Protein AF-A0A501VX23-F1 (afdb_monomer)

Solvent-accessible surface area (backbone atoms only — not comparable to full-atom values): 15233 Å² total; per-residue (Å²): 119,42,55,23,74,81,82,62,53,70,32,90,85,50,64,53,51,99,86,32,38,26,64,80,59,49,56,54,49,52,60,50,53,70,65,66,76,68,83,72,79,90,67,96,63,83,72,73,68,81,67,86,54,40,55,22,25,23,34,35,38,22,37,60,92,78,63,44,47,33,35,70,44,76,32,48,84,64,49,84,80,49,88,54,89,88,42,52,66,48,51,54,48,54,75,76,41,68,63,43,79,43,79,78,43,66,64,28,43,63,68,62,30,55,54,48,42,44,51,51,54,42,47,43,43,64,75,47,86,49,60,31,58,48,88,75,73,67,90,92,53,84,46,78,48,30,82,51,72,24,90,85,46,80,77,83,38,65,83,43,84,66,44,27,24,20,25,35,48,40,32,71,78,68,65,41,65,56,43,74,68,79,82,88,53,78,84,35,47,50,23,27,21,72,45,84,63,85,63,47,73,64,51,35,41,42,32,43,70,64,40,46,70,57,54,52,53,50,51,56,51,50,40,50,74,73,66,27,42,80,47,96,51,76,68,45,88,69,60,52,35,77,47,68,73,37,72,48,43,46,67,58,50,52,53,51,62,75,68,84

Structure (mmCIF, N/CA/C/O backbone):
data_AF-A0A501VX23-F1
#
_entry.id   AF-A0A501VX23-F1
#
loop_
_atom_site.group_PDB
_atom_site.id
_atom_site.type_symbol
_atom_site.label_atom_id
_atom_site.label_alt_id
_atom_site.label_comp_id
_atom_site.label_asym_id
_atom_site.label_entity_id
_atom_site.label_seq_id
_atom_site.pdbx_PDB_ins_code
_atom_site.Cartn_x
_atom_site.Cartn_y
_atom_site.Cartn_z
_atom_site.occupancy
_atom_site.B_iso_or_equiv
_atom_site.auth_seq_id
_atom_site.auth_comp_id
_atom_site.auth_asym_id
_atom_site.auth_atom_id
_atom_site.pdbx_PDB_model_num
ATOM 1 N N . MET A 1 1 ? 32.136 44.500 2.303 1.00 68.12 1 MET A N 1
ATOM 2 C CA . MET A 1 1 ? 31.782 43.535 1.238 1.00 68.12 1 MET A CA 1
ATOM 3 C C . MET A 1 1 ? 32.520 42.242 1.525 1.00 68.12 1 MET A C 1
ATOM 5 O O . MET A 1 1 ? 33.746 42.251 1.537 1.00 68.12 1 MET A O 1
ATOM 9 N N . THR A 1 2 ? 31.792 41.181 1.849 1.00 79.44 2 THR A N 1
ATOM 10 C CA . THR A 1 2 ? 32.375 39.933 2.350 1.00 79.44 2 THR A CA 1
ATOM 11 C C . THR A 1 2 ? 33.186 39.248 1.254 1.00 79.44 2 THR A C 1
ATOM 13 O O . THR A 1 2 ? 32.740 39.197 0.105 1.00 79.44 2 THR A O 1
ATOM 16 N N . LYS A 1 3 ? 34.386 38.758 1.594 1.00 88.31 3 LYS A N 1
ATOM 17 C CA . LYS A 1 3 ? 35.316 38.089 0.674 1.00 88.31 3 LYS A CA 1
ATOM 18 C C . LYS A 1 3 ? 35.685 36.713 1.221 1.00 88.31 3 LYS A C 1
ATOM 20 O O . LYS A 1 3 ? 36.088 36.621 2.371 1.00 88.31 3 LYS A O 1
ATOM 25 N N . CYS A 1 4 ? 35.601 35.676 0.392 1.00 86.44 4 CYS A N 1
ATOM 26 C CA . CYS A 1 4 ? 36.132 34.358 0.742 1.00 86.44 4 CYS A CA 1
ATOM 27 C C . CYS A 1 4 ? 37.666 34.365 0.679 1.00 86.44 4 CYS A C 1
ATOM 29 O O . CYS A 1 4 ? 38.232 34.786 -0.334 1.00 86.44 4 CYS A O 1
ATOM 31 N N . LEU A 1 5 ? 38.329 33.870 1.725 1.00 84.50 5 LEU A N 1
ATOM 32 C CA . LEU A 1 5 ? 39.794 33.802 1.786 1.00 84.50 5 LEU A CA 1
ATOM 33 C C . LEU A 1 5 ? 40.396 32.759 0.830 1.00 84.50 5 LEU A C 1
ATOM 35 O O . LEU A 1 5 ? 41.500 32.971 0.343 1.00 84.50 5 LEU A O 1
ATOM 39 N N . ILE A 1 6 ? 39.659 31.690 0.500 1.00 85.62 6 ILE A N 1
ATOM 40 C CA . ILE A 1 6 ? 40.143 30.615 -0.387 1.00 85.62 6 ILE A CA 1
ATOM 41 C C . ILE A 1 6 ? 39.947 30.960 -1.867 1.00 85.62 6 ILE A C 1
ATOM 43 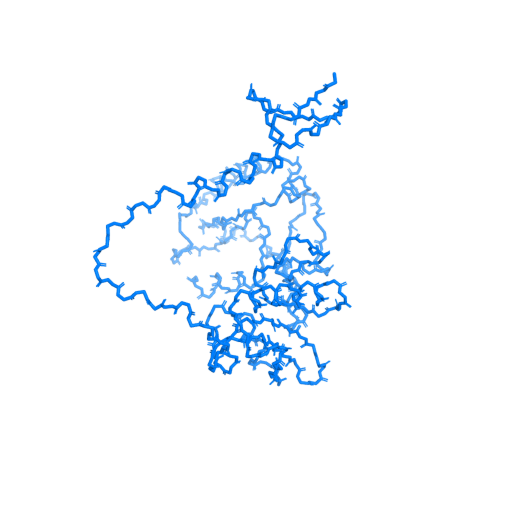O O . ILE A 1 6 ? 40.899 30.968 -2.638 1.00 85.62 6 ILE A O 1
ATOM 47 N N . CYS A 1 7 ? 38.715 31.252 -2.292 1.00 86.81 7 CYS A N 1
ATOM 48 C CA . CYS A 1 7 ? 38.428 31.483 -3.717 1.00 86.81 7 CYS A CA 1
ATOM 49 C C . CYS A 1 7 ? 38.413 32.962 -4.121 1.00 86.81 7 CYS A C 1
ATOM 51 O O . CYS A 1 7 ? 38.159 33.285 -5.278 1.00 86.81 7 CYS A O 1
ATOM 53 N N . GLY A 1 8 ? 38.603 33.882 -3.175 1.00 84.19 8 GLY A N 1
ATOM 54 C CA . GLY A 1 8 ? 38.683 35.315 -3.449 1.00 84.19 8 GLY A CA 1
ATOM 55 C C . GLY A 1 8 ? 37.376 35.999 -3.870 1.00 84.19 8 GLY A C 1
ATOM 56 O O . GLY A 1 8 ? 37.384 37.224 -4.022 1.00 84.19 8 GLY A O 1
ATOM 57 N N . LYS A 1 9 ? 36.262 35.264 -4.031 1.00 86.38 9 LYS A N 1
ATOM 58 C CA . LYS A 1 9 ? 34.945 35.823 -4.392 1.00 86.38 9 LYS A CA 1
ATOM 59 C C . LYS A 1 9 ? 34.506 36.888 -3.391 1.00 86.38 9 LYS A C 1
ATOM 61 O O . LYS A 1 9 ? 34.641 36.686 -2.186 1.00 86.38 9 LYS A O 1
ATOM 66 N N . LYS A 1 10 ? 33.941 37.987 -3.902 1.00 88.56 10 LYS A N 1
ATOM 67 C CA . LYS A 1 10 ? 33.356 39.089 -3.127 1.00 88.56 10 LYS A CA 1
ATOM 68 C C . LYS A 1 10 ? 31.868 39.215 -3.431 1.00 88.56 10 LYS A C 1
ATOM 70 O O . LYS A 1 10 ? 31.471 39.060 -4.582 1.00 88.56 10 LYS A O 1
ATOM 75 N N . GLY A 1 11 ? 31.057 39.533 -2.429 1.00 81.50 11 GLY A N 1
ATOM 76 C CA . GLY A 1 11 ? 29.642 39.830 -2.640 1.00 81.50 11 GLY A CA 1
ATOM 77 C C . GLY A 1 11 ? 28.965 40.367 -1.387 1.00 81.50 11 GLY A C 1
ATOM 78 O O . GLY A 1 11 ? 29.389 40.070 -0.273 1.00 81.50 11 GLY A O 1
ATOM 79 N N . PHE A 1 12 ? 27.908 41.160 -1.567 1.00 72.19 12 PHE A N 1
ATOM 80 C CA . PHE A 1 12 ? 27.088 41.651 -0.452 1.00 72.19 12 PHE A CA 1
ATOM 81 C C . PHE A 1 12 ? 26.338 40.520 0.265 1.00 72.19 12 PHE A C 1
ATOM 83 O O . PHE A 1 12 ? 26.228 40.545 1.484 1.00 72.19 12 PHE A O 1
ATOM 90 N N . PHE A 1 13 ? 25.905 39.497 -0.476 1.00 76.44 13 PHE A N 1
ATOM 91 C CA . PHE A 1 13 ? 25.187 38.331 0.057 1.00 76.44 13 PHE A CA 1
ATOM 92 C C . PHE A 1 13 ? 26.072 37.091 0.235 1.00 76.44 13 PHE A C 1
ATOM 94 O O . PHE A 1 13 ? 25.572 36.001 0.515 1.00 76.44 13 PHE A O 1
ATOM 101 N N . LEU A 1 14 ? 27.390 37.229 0.061 1.00 74.31 14 LEU A N 1
ATOM 102 C CA . LEU A 1 14 ? 28.309 36.117 0.259 1.00 74.31 14 LEU A CA 1
ATOM 103 C C . LEU A 1 14 ? 28.421 35.823 1.758 1.00 74.31 14 LEU A C 1
ATOM 105 O O . LEU A 1 14 ? 28.991 36.617 2.506 1.00 74.31 14 LEU A O 1
ATOM 109 N N . ARG A 1 15 ? 27.892 34.674 2.184 1.00 75.56 15 ARG A N 1
ATOM 110 C CA . ARG A 1 15 ? 28.060 34.164 3.548 1.00 75.56 15 ARG A CA 1
ATOM 111 C C . ARG A 1 15 ? 29.370 33.384 3.645 1.00 75.56 15 ARG A C 1
ATOM 113 O O . ARG A 1 15 ? 29.667 32.548 2.789 1.00 75.56 15 ARG A O 1
ATOM 120 N N . VAL A 1 16 ? 30.148 33.690 4.675 1.00 83.44 16 VAL A N 1
ATOM 121 C CA . VAL A 1 16 ? 31.381 32.984 5.036 1.00 83.44 16 VAL A CA 1
ATOM 122 C C . VAL A 1 16 ? 31.262 32.493 6.474 1.00 83.44 16 VAL A C 1
ATOM 124 O O . VAL A 1 16 ? 30.530 33.095 7.261 1.00 83.44 16 VAL A O 1
ATOM 127 N N . ASN A 1 17 ? 31.937 31.396 6.798 1.00 81.50 17 ASN A N 1
ATOM 128 C CA . ASN A 1 17 ? 32.016 30.880 8.160 1.00 81.50 17 ASN A CA 1
ATOM 129 C C . ASN A 1 17 ? 32.921 31.773 9.041 1.00 81.50 17 ASN A C 1
ATOM 131 O O . ASN A 1 17 ? 33.434 32.802 8.590 1.00 81.50 17 ASN A O 1
ATOM 135 N N . GLN A 1 18 ? 33.119 31.384 10.304 1.00 81.25 18 GLN A N 1
ATOM 136 C CA . GLN A 1 18 ? 33.932 32.148 11.265 1.00 81.25 18 GLN A CA 1
ATOM 137 C C . GLN A 1 18 ? 35.401 32.301 10.828 1.00 81.25 18 GLN A C 1
ATOM 139 O O . GLN A 1 18 ? 36.060 33.257 11.224 1.00 81.25 18 GLN A O 1
ATOM 144 N N . GLU A 1 19 ? 35.885 31.418 9.954 1.00 82.81 19 GLU A N 1
ATOM 145 C CA . GLU A 1 19 ? 37.235 31.444 9.383 1.00 82.81 19 GLU A CA 1
ATOM 146 C C . GLU A 1 19 ? 37.312 32.227 8.059 1.00 82.81 19 GLU A C 1
ATOM 148 O O . GLU A 1 19 ? 38.355 32.265 7.413 1.00 82.81 19 GLU A O 1
ATOM 153 N N . GLY A 1 20 ? 36.221 32.859 7.611 1.00 83.50 20 GLY A N 1
ATOM 154 C CA . GLY A 1 20 ? 36.201 33.643 6.372 1.00 83.50 20 GLY A CA 1
ATOM 155 C C . GLY A 1 20 ? 36.138 32.805 5.087 1.00 83.50 20 GLY A C 1
ATOM 156 O O . GLY A 1 20 ? 36.442 33.308 3.998 1.00 83.50 20 GLY A O 1
ATOM 157 N N . ILE A 1 21 ? 35.725 31.538 5.177 1.00 84.81 21 ILE A N 1
ATOM 158 C CA . ILE A 1 21 ? 35.607 30.601 4.052 1.00 84.81 21 ILE A CA 1
ATOM 159 C C . ILE A 1 21 ? 34.143 30.521 3.601 1.00 84.81 21 ILE A C 1
ATOM 161 O O . ILE A 1 21 ? 33.231 30.444 4.418 1.00 84.81 21 ILE A O 1
ATOM 165 N N . CYS A 1 22 ? 33.882 30.561 2.289 1.00 87.06 22 CYS A N 1
ATOM 166 C CA . CYS A 1 22 ? 32.520 30.387 1.775 1.00 87.06 22 CYS A CA 1
ATOM 167 C C . CYS A 1 22 ? 32.106 28.911 1.743 1.00 87.06 22 CYS A C 1
ATOM 169 O O . CYS A 1 22 ? 32.941 28.031 1.531 1.00 87.06 22 CYS A O 1
ATOM 171 N N . PHE A 1 23 ? 30.798 28.668 1.828 1.00 81.44 23 PHE A N 1
ATOM 172 C CA . PHE A 1 23 ? 30.200 27.329 1.864 1.00 81.44 23 PHE A CA 1
ATOM 173 C C . PHE A 1 23 ? 30.714 26.379 0.764 1.00 81.44 23 PHE A C 1
ATOM 175 O O . PHE A 1 23 ? 31.007 25.217 1.015 1.00 81.44 23 PHE A O 1
ATOM 182 N N . THR A 1 24 ? 30.906 26.876 -0.464 1.00 80.94 24 THR A N 1
ATOM 183 C CA . THR A 1 24 ? 31.419 26.068 -1.588 1.00 80.94 24 THR A CA 1
ATOM 184 C C . THR A 1 24 ? 32.879 25.627 -1.413 1.00 80.94 24 THR A C 1
ATOM 186 O O . THR A 1 24 ? 33.289 24.612 -1.967 1.00 80.94 24 THR A O 1
ATOM 189 N N . CYS A 1 25 ? 33.697 26.406 -0.702 1.00 81.50 25 CYS A N 1
ATOM 190 C CA . CYS A 1 25 ? 35.085 26.035 -0.405 1.00 81.50 25 CYS A CA 1
ATOM 191 C C . CYS A 1 25 ? 35.160 25.122 0.824 1.00 81.50 25 CYS A C 1
ATOM 193 O O . CYS A 1 25 ? 35.983 24.213 0.864 1.00 81.50 25 CYS A O 1
ATOM 195 N N . GLU A 1 26 ? 34.268 25.332 1.789 1.00 79.62 26 GLU A N 1
ATOM 196 C CA . GLU A 1 26 ? 34.122 24.493 2.978 1.00 79.62 26 GLU A CA 1
ATOM 197 C C . GLU A 1 26 ? 33.687 23.066 2.611 1.00 79.62 26 GLU A C 1
ATOM 199 O O . GLU A 1 26 ? 34.308 22.099 3.049 1.00 79.62 26 GLU A O 1
ATOM 204 N N . SER A 1 27 ? 32.719 22.917 1.700 1.00 69.12 27 SER A N 1
ATOM 205 C CA . SER A 1 27 ? 32.283 21.601 1.217 1.00 69.12 27 SER A CA 1
ATOM 206 C C . SER A 1 27 ? 33.397 20.842 0.486 1.00 69.12 27 SER A C 1
ATOM 208 O O . SER A 1 27 ? 33.569 19.641 0.702 1.00 69.12 27 SER A O 1
ATOM 210 N N . LYS A 1 28 ? 34.236 21.538 -0.295 1.00 68.12 28 LYS A N 1
ATOM 211 C CA . LYS A 1 28 ? 35.417 20.938 -0.939 1.00 68.12 28 LYS A CA 1
ATOM 212 C C . LYS A 1 28 ? 36.493 20.513 0.067 1.00 68.12 28 LYS A C 1
ATOM 214 O O . LYS A 1 28 ? 37.067 19.440 -0.101 1.00 68.12 28 LYS A O 1
ATOM 219 N N . ASN A 1 29 ? 36.733 21.276 1.133 1.00 57.59 29 ASN A N 1
ATOM 220 C CA . ASN A 1 29 ? 37.682 20.876 2.181 1.00 57.59 29 ASN A CA 1
ATOM 221 C C . ASN A 1 29 ? 37.157 19.729 3.054 1.00 57.59 29 ASN A C 1
ATOM 223 O O . ASN A 1 29 ? 37.933 18.849 3.421 1.00 57.59 29 ASN A O 1
ATOM 227 N N . SER A 1 30 ? 35.848 19.665 3.313 1.00 54.91 30 SER A N 1
ATOM 228 C CA . SER A 1 30 ? 35.246 18.518 4.007 1.00 54.91 30 SER A CA 1
ATOM 229 C C . SER A 1 30 ? 35.448 17.209 3.229 1.00 54.91 30 SER A C 1
ATOM 231 O O . SER A 1 30 ? 35.748 16.178 3.826 1.00 54.91 30 SER A O 1
ATOM 233 N N . SER A 1 31 ? 35.415 17.268 1.889 1.00 50.38 31 SER A N 1
ATOM 234 C CA . SER A 1 31 ? 35.689 16.114 1.021 1.00 50.38 31 SER A CA 1
ATOM 235 C C . SER A 1 31 ? 37.162 15.671 1.025 1.00 50.38 31 SER A C 1
ATOM 237 O O . SER A 1 31 ? 37.452 14.502 0.780 1.00 50.38 31 SER A O 1
ATOM 239 N N . LEU A 1 32 ? 38.096 16.574 1.353 1.00 45.56 32 LEU A N 1
ATOM 240 C CA . LEU A 1 32 ? 39.521 16.269 1.542 1.00 45.56 32 LEU A CA 1
ATOM 241 C C . LEU A 1 32 ? 39.811 15.715 2.945 1.00 45.56 32 LEU A C 1
ATOM 243 O O . LEU A 1 32 ? 40.601 14.785 3.080 1.00 45.56 32 LEU A O 1
ATOM 247 N N . LEU A 1 33 ? 39.135 16.216 3.983 1.00 38.72 33 LEU A N 1
ATOM 248 C CA . LEU A 1 33 ? 39.251 15.690 5.351 1.00 38.72 33 LEU A CA 1
ATOM 249 C C . LEU A 1 33 ? 38.642 14.286 5.490 1.00 38.72 33 LEU A C 1
ATOM 251 O O . LEU A 1 33 ? 39.213 13.445 6.182 1.00 38.72 33 LEU A O 1
ATOM 255 N N . TYR A 1 34 ? 37.564 13.986 4.759 1.00 41.19 34 TYR A N 1
ATOM 256 C CA . TYR A 1 34 ? 37.026 12.622 4.661 1.00 41.19 34 TYR A CA 1
ATOM 257 C C . TYR A 1 34 ? 37.959 11.646 3.925 1.00 41.19 34 TYR A C 1
ATOM 259 O O . TYR A 1 34 ? 37.865 10.442 4.145 1.00 41.19 34 TYR A O 1
ATOM 267 N N . ARG A 1 35 ? 38.882 12.142 3.085 1.00 40.16 35 ARG A N 1
ATOM 268 C CA . ARG A 1 35 ? 39.907 11.311 2.427 1.00 40.16 35 ARG A CA 1
ATOM 269 C C . ARG A 1 35 ? 41.137 11.057 3.302 1.00 40.16 35 ARG A C 1
ATOM 271 O O . ARG A 1 35 ? 41.788 10.038 3.112 1.00 40.16 35 ARG A O 1
ATOM 278 N N . ASN A 1 36 ? 41.441 11.940 4.256 1.00 39.34 36 ASN A N 1
ATOM 279 C CA . ASN A 1 36 ? 42.700 11.889 5.012 1.00 39.34 36 ASN A CA 1
ATOM 280 C C . ASN A 1 36 ? 42.611 11.189 6.383 1.00 39.34 36 ASN A C 1
ATOM 282 O O . ASN A 1 36 ? 43.650 10.847 6.937 1.00 39.34 36 ASN A O 1
ATOM 286 N N . ASN A 1 37 ? 41.413 10.929 6.924 1.00 37.41 37 ASN A N 1
ATOM 287 C CA . ASN A 1 37 ? 41.237 10.315 8.255 1.00 37.41 37 ASN A CA 1
ATOM 288 C C . ASN A 1 37 ? 41.027 8.789 8.246 1.00 37.41 37 ASN A C 1
ATOM 290 O O . ASN A 1 37 ? 40.531 8.222 9.217 1.00 37.41 37 ASN A O 1
ATOM 294 N N . ILE A 1 38 ? 41.433 8.107 7.176 1.00 42.66 38 ILE A N 1
ATOM 295 C CA . ILE A 1 38 ? 41.485 6.643 7.134 1.00 42.66 38 ILE A CA 1
ATOM 296 C C . ILE A 1 38 ? 42.949 6.235 6.929 1.00 42.66 38 ILE A C 1
ATOM 298 O O . ILE A 1 38 ? 43.380 5.928 5.823 1.00 42.66 38 ILE A O 1
ATOM 302 N N . GLN A 1 39 ? 43.732 6.246 8.011 1.00 40.78 39 GLN A N 1
ATOM 303 C CA . GLN A 1 39 ? 44.921 5.398 8.097 1.00 40.78 39 GLN A CA 1
ATOM 304 C C . GLN A 1 39 ? 44.443 3.985 8.439 1.00 40.78 39 GLN A C 1
ATOM 306 O O . GLN A 1 39 ? 44.230 3.651 9.601 1.00 40.78 39 GLN A O 1
ATOM 311 N N . ILE A 1 40 ? 44.226 3.169 7.409 1.00 42.38 40 ILE A N 1
ATOM 312 C CA . ILE A 1 40 ? 44.164 1.716 7.563 1.00 42.38 40 ILE A CA 1
ATOM 313 C C . ILE A 1 40 ? 45.595 1.212 7.397 1.00 42.38 40 ILE A C 1
ATOM 315 O O . ILE A 1 40 ? 46.215 1.438 6.360 1.00 42.38 40 ILE A O 1
ATOM 319 N N . GLU A 1 41 ? 46.116 0.559 8.435 1.00 33.25 41 GLU A N 1
ATOM 320 C CA . GLU A 1 41 ? 47.353 -0.216 8.368 1.00 33.25 41 GLU A CA 1
ATOM 321 C C . GLU A 1 41 ? 47.287 -1.204 7.194 1.00 33.25 41 GLU A C 1
ATOM 323 O O . GLU A 1 41 ? 46.330 -1.977 7.069 1.00 33.25 41 GLU A O 1
ATOM 328 N N . GLU A 1 42 ? 48.316 -1.184 6.344 1.00 40.53 42 GLU A N 1
ATOM 329 C CA . GLU A 1 42 ? 48.522 -2.124 5.241 1.00 40.53 42 GLU A CA 1
ATOM 330 C C . GLU A 1 42 ? 48.762 -3.542 5.779 1.00 40.53 42 GLU A C 1
ATOM 332 O O . GLU A 1 42 ? 49.867 -4.080 5.781 1.00 40.53 42 GLU A O 1
ATOM 337 N N . THR A 1 43 ? 47.694 -4.202 6.214 1.00 36.19 43 THR A N 1
ATOM 338 C CA . THR A 1 43 ? 47.650 -5.657 6.173 1.00 36.19 43 THR A CA 1
ATOM 339 C C . THR A 1 43 ? 47.272 -6.051 4.755 1.00 36.19 43 THR A C 1
ATOM 341 O O . THR A 1 43 ? 46.236 -5.633 4.245 1.00 36.19 43 THR A O 1
ATOM 344 N N . ASN A 1 44 ? 48.150 -6.831 4.117 1.00 41.88 44 ASN A N 1
ATOM 345 C CA . ASN A 1 44 ? 48.021 -7.442 2.792 1.00 41.88 44 ASN A CA 1
ATOM 346 C C . ASN A 1 44 ? 46.647 -8.108 2.562 1.00 41.88 44 ASN A C 1
ATOM 348 O O . ASN A 1 44 ? 46.501 -9.330 2.569 1.00 41.88 44 ASN A O 1
ATOM 352 N N . ARG A 1 45 ? 45.619 -7.310 2.299 1.00 42.19 45 ARG A N 1
ATOM 353 C CA . ARG A 1 45 ? 44.418 -7.728 1.598 1.00 42.19 45 ARG A CA 1
ATOM 354 C C . ARG A 1 45 ? 44.551 -7.126 0.226 1.00 42.19 45 ARG A C 1
ATOM 356 O O . ARG A 1 45 ? 44.466 -5.915 0.069 1.00 42.19 45 ARG A O 1
ATOM 363 N N . LYS A 1 46 ? 44.818 -7.996 -0.747 1.00 35.78 46 LYS A N 1
ATOM 364 C CA . LYS A 1 46 ? 44.680 -7.713 -2.172 1.00 35.78 46 LYS A CA 1
ATOM 365 C C . LYS A 1 46 ? 43.432 -6.852 -2.348 1.00 35.78 46 LYS A C 1
ATOM 367 O O . LYS A 1 46 ? 42.328 -7.372 -2.223 1.00 35.78 46 LYS A O 1
ATOM 372 N N . ASN A 1 47 ? 43.619 -5.554 -2.567 1.00 37.41 47 ASN A N 1
ATOM 373 C CA . ASN A 1 47 ? 42.568 -4.685 -3.056 1.00 37.41 47 ASN A CA 1
ATOM 374 C C . ASN A 1 47 ? 42.178 -5.314 -4.394 1.00 37.41 47 ASN A C 1
ATOM 376 O O . ASN A 1 47 ? 43.022 -5.324 -5.300 1.00 37.41 47 ASN A O 1
ATOM 380 N N . PRO A 1 48 ? 40.978 -5.897 -4.561 1.00 39.56 48 PRO A N 1
ATOM 381 C CA . PRO A 1 48 ? 40.492 -6.016 -5.911 1.00 39.56 48 PRO A CA 1
ATOM 382 C C . PRO A 1 48 ? 40.350 -4.559 -6.327 1.00 39.56 48 PRO A C 1
ATOM 384 O O . PRO A 1 48 ? 39.582 -3.814 -5.714 1.00 39.56 48 PRO A O 1
ATOM 387 N N . LEU A 1 49 ? 41.121 -4.127 -7.327 1.00 42.31 49 LEU A N 1
ATOM 388 C CA . LEU A 1 49 ? 40.662 -3.019 -8.146 1.00 42.31 49 LEU A CA 1
ATOM 389 C C . LEU A 1 49 ? 39.160 -3.219 -8.310 1.00 42.31 49 LEU A C 1
ATOM 391 O O . LEU A 1 49 ? 38.743 -4.337 -8.621 1.00 42.31 49 LEU A O 1
ATOM 395 N N . THR A 1 50 ? 38.385 -2.169 -8.046 1.00 46.06 50 THR A N 1
ATOM 396 C CA . THR A 1 50 ? 37.087 -1.959 -8.672 1.00 46.06 50 THR A CA 1
ATOM 397 C C . THR A 1 50 ? 37.189 -2.515 -10.079 1.00 46.06 50 THR A C 1
ATOM 399 O O . THR A 1 50 ? 37.744 -1.877 -10.977 1.00 46.06 50 THR A O 1
ATOM 402 N N . SER A 1 51 ? 36.764 -3.761 -10.252 1.00 44.88 51 SER A N 1
ATOM 403 C CA . SER A 1 51 ? 36.558 -4.289 -11.568 1.00 44.88 51 SER A CA 1
ATOM 404 C C . SER A 1 51 ? 35.526 -3.329 -12.120 1.00 44.88 51 SER A C 1
ATOM 406 O O . SER A 1 51 ? 34.466 -3.162 -11.506 1.00 44.88 51 SER A O 1
ATOM 408 N N . LEU A 1 52 ? 35.857 -2.653 -13.215 1.00 53.88 52 LEU A N 1
ATOM 409 C CA . LEU A 1 52 ? 34.879 -2.086 -14.136 1.00 53.88 52 LEU A CA 1
ATOM 410 C C . LEU A 1 52 ? 34.060 -3.263 -14.686 1.00 53.88 52 LEU A C 1
ATOM 412 O O . LEU A 1 52 ? 34.165 -3.642 -15.846 1.00 53.88 52 LEU A O 1
ATOM 416 N N . ASN A 1 53 ? 33.350 -3.930 -13.782 1.00 61.84 53 ASN A N 1
ATOM 417 C CA . ASN A 1 53 ? 32.495 -5.052 -14.042 1.00 61.84 53 ASN A CA 1
ATOM 418 C C . ASN A 1 53 ? 31.204 -4.414 -14.512 1.00 61.84 53 ASN A C 1
ATOM 420 O O . ASN A 1 53 ? 30.298 -4.085 -13.741 1.00 61.84 53 ASN A O 1
ATOM 424 N N . ASN A 1 54 ? 31.215 -4.165 -15.811 1.00 78.56 54 ASN A N 1
ATOM 425 C CA . ASN A 1 54 ? 30.096 -3.750 -16.618 1.00 78.56 54 ASN A CA 1
ATOM 426 C C . ASN A 1 54 ? 29.136 -4.938 -16.768 1.00 78.56 54 ASN A C 1
ATOM 428 O O . ASN A 1 54 ? 28.875 -5.383 -17.872 1.00 78.56 54 ASN A O 1
ATOM 432 N N . ASP A 1 55 ? 28.669 -5.500 -15.656 1.00 91.25 55 ASP A N 1
ATOM 433 C CA . ASP A 1 55 ? 27.785 -6.674 -15.607 1.00 91.25 55 ASP A CA 1
ATOM 434 C C . ASP A 1 55 ? 26.510 -6.382 -14.803 1.00 91.25 55 ASP A C 1
ATOM 436 O O . ASP A 1 55 ? 25.745 -7.289 -14.461 1.00 91.25 55 ASP A O 1
ATOM 440 N N . TYR A 1 56 ? 26.270 -5.101 -14.509 1.00 96.06 56 TYR A N 1
ATOM 441 C CA . TYR A 1 56 ? 24.993 -4.622 -14.007 1.00 96.06 56 TYR A CA 1
ATOM 442 C C . TYR A 1 56 ? 24.130 -4.091 -15.148 1.00 96.06 56 TYR A C 1
ATOM 444 O O . TYR A 1 56 ? 24.621 -3.551 -16.143 1.00 96.06 56 TYR A O 1
ATOM 452 N N . TYR A 1 57 ? 22.824 -4.207 -14.949 1.00 97.31 57 TYR A N 1
ATOM 453 C CA . TYR A 1 57 ? 21.808 -3.770 -15.893 1.00 97.31 57 TYR A CA 1
ATOM 454 C C . TYR A 1 57 ? 20.572 -3.237 -15.161 1.00 97.31 57 TYR A C 1
ATOM 456 O O . TYR A 1 57 ? 20.329 -3.570 -13.998 1.00 97.31 57 TYR A O 1
ATOM 464 N N . VAL A 1 58 ? 19.773 -2.418 -15.842 1.00 98.06 58 VAL A N 1
ATOM 465 C CA . VAL A 1 58 ? 18.419 -2.035 -15.417 1.00 98.06 58 VAL A CA 1
ATOM 466 C C . VAL A 1 58 ? 17.418 -2.790 -16.271 1.00 98.06 58 VAL A C 1
ATOM 468 O O . VAL A 1 58 ? 17.566 -2.868 -17.491 1.00 98.06 58 VAL A O 1
ATOM 471 N N . TYR A 1 59 ? 16.383 -3.324 -15.637 1.00 98.25 59 TYR A N 1
ATOM 472 C CA . TYR A 1 59 ? 15.297 -4.016 -16.314 1.00 98.25 59 TYR A CA 1
ATOM 473 C C . TYR A 1 59 ? 13.933 -3.516 -15.844 1.00 98.25 59 TYR A C 1
ATOM 475 O O . TYR A 1 59 ? 13.777 -3.026 -14.724 1.00 98.25 59 TYR A O 1
ATOM 483 N N . ALA A 1 60 ? 12.941 -3.686 -16.710 1.00 98.31 60 ALA A N 1
ATOM 484 C CA . ALA A 1 60 ? 11.533 -3.505 -16.413 1.00 98.31 60 ALA A CA 1
ATOM 485 C C . ALA A 1 60 ? 10.805 -4.847 -16.469 1.00 98.31 60 ALA A C 1
ATOM 487 O O . ALA A 1 60 ? 11.061 -5.669 -17.354 1.00 98.31 60 ALA A O 1
ATOM 488 N N . TRP A 1 61 ? 9.849 -5.043 -15.566 1.00 98.44 61 TRP A N 1
ATOM 489 C CA . TRP A 1 61 ? 8.793 -6.032 -15.758 1.00 98.44 61 TRP A CA 1
ATOM 490 C C . TRP A 1 61 ? 7.542 -5.358 -16.301 1.00 98.44 61 TRP A C 1
ATOM 492 O O . TRP A 1 61 ? 7.110 -4.313 -15.800 1.00 98.44 61 TRP A O 1
ATOM 502 N N . LYS A 1 62 ? 6.979 -5.972 -17.343 1.00 98.38 62 LYS A N 1
ATOM 503 C CA . LYS A 1 62 ? 5.863 -5.435 -18.118 1.00 98.38 62 LYS A CA 1
ATOM 504 C C . LYS A 1 62 ? 4.755 -6.453 -18.251 1.00 98.38 62 LYS A C 1
ATOM 506 O O . LYS A 1 62 ? 5.036 -7.630 -18.458 1.00 98.38 62 LYS A O 1
ATOM 511 N N . ILE A 1 63 ? 3.511 -6.001 -18.209 1.00 98.31 63 ILE A N 1
ATOM 512 C CA . ILE A 1 63 ? 2.377 -6.813 -18.656 1.00 98.31 63 ILE A CA 1
ATOM 513 C C . ILE A 1 63 ? 2.448 -6.887 -20.182 1.00 98.31 63 ILE A C 1
ATOM 515 O O . ILE A 1 63 ? 2.513 -5.855 -20.850 1.00 98.31 63 ILE A O 1
ATOM 519 N N . LYS A 1 64 ? 2.476 -8.099 -20.740 1.00 97.94 64 LYS A N 1
ATOM 520 C CA . LYS A 1 64 ? 2.702 -8.331 -22.174 1.00 97.94 64 LYS A CA 1
ATOM 521 C C . LYS A 1 64 ? 1.628 -7.675 -23.040 1.00 97.94 64 LYS A C 1
ATOM 523 O O . LYS A 1 64 ? 1.961 -7.032 -24.029 1.00 97.94 64 LYS A O 1
ATOM 528 N N . ASP A 1 65 ? 0.368 -7.807 -22.634 1.00 97.00 65 ASP A N 1
ATOM 529 C CA . ASP A 1 65 ? -0.779 -7.361 -23.429 1.00 97.00 65 ASP A CA 1
ATOM 530 C C . ASP A 1 65 ? -0.917 -5.837 -23.474 1.00 97.00 65 ASP A C 1
ATOM 532 O O . ASP A 1 65 ? -1.277 -5.273 -24.505 1.00 97.00 65 ASP A O 1
ATOM 536 N N . THR A 1 66 ? -0.636 -5.156 -22.361 1.00 97.12 66 THR A N 1
ATOM 537 C CA . THR A 1 66 ? -0.823 -3.700 -22.240 1.00 97.12 66 THR A CA 1
ATOM 538 C C . THR A 1 66 ? 0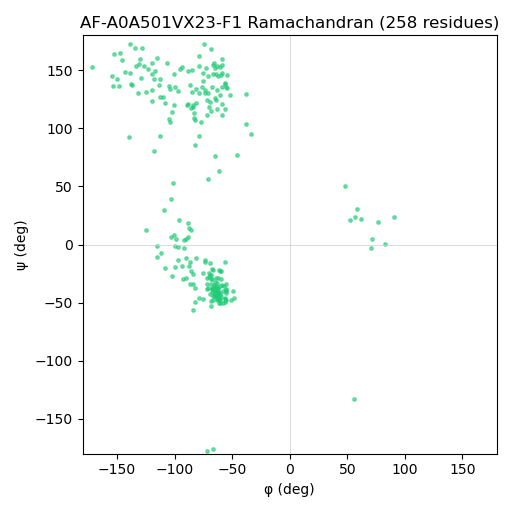.471 -2.913 -22.424 1.00 97.12 66 THR A C 1
ATOM 540 O O . THR A 1 66 ? 0.430 -1.710 -22.666 1.00 97.12 66 THR A O 1
ATOM 543 N N . GLY A 1 67 ? 1.626 -3.563 -22.275 1.00 97.31 67 GLY A N 1
ATOM 544 C CA . GLY A 1 67 ? 2.926 -2.904 -22.194 1.00 97.31 67 GLY A CA 1
ATOM 545 C C . GLY A 1 67 ? 3.159 -2.141 -20.885 1.00 97.31 67 GLY A C 1
ATOM 546 O O . GLY A 1 67 ? 4.200 -1.491 -20.755 1.00 97.31 67 GLY A O 1
ATOM 547 N N . GLU A 1 68 ? 2.232 -2.216 -19.921 1.00 97.81 68 GLU A N 1
ATOM 548 C CA . GLU A 1 68 ? 2.326 -1.499 -18.650 1.00 97.81 68 GLU A CA 1
ATOM 549 C C . GLU A 1 68 ? 3.526 -1.986 -17.837 1.00 97.81 68 GLU A C 1
ATOM 551 O O . GLU A 1 68 ? 3.651 -3.174 -17.539 1.00 97.81 68 GLU A O 1
ATOM 556 N N . ILE A 1 69 ? 4.396 -1.048 -17.462 1.00 97.94 69 ILE A N 1
ATOM 557 C CA . ILE A 1 69 ? 5.554 -1.301 -16.605 1.00 97.94 69 ILE A CA 1
ATOM 558 C C . ILE A 1 69 ? 5.108 -1.203 -15.151 1.00 97.94 69 ILE A C 1
ATOM 560 O O . ILE A 1 69 ? 4.726 -0.127 -14.698 1.00 97.94 69 ILE A O 1
ATOM 564 N N . PHE A 1 70 ? 5.223 -2.297 -14.408 1.00 97.50 70 PHE A N 1
ATOM 565 C CA . PHE A 1 70 ? 4.808 -2.347 -13.003 1.00 97.50 70 PHE A CA 1
ATOM 566 C C . PHE A 1 70 ? 5.977 -2.493 -12.026 1.00 97.50 70 PHE A C 1
ATOM 568 O O . PHE A 1 70 ? 5.780 -2.401 -10.817 1.00 97.50 70 PHE A O 1
ATOM 575 N N . TYR A 1 71 ? 7.196 -2.715 -12.519 1.00 97.75 71 TYR A N 1
ATOM 576 C CA . TYR A 1 71 ? 8.394 -2.796 -11.689 1.00 97.75 71 TYR A CA 1
ATOM 577 C C . TYR A 1 71 ? 9.631 -2.415 -12.499 1.00 97.75 71 TYR A C 1
ATOM 579 O 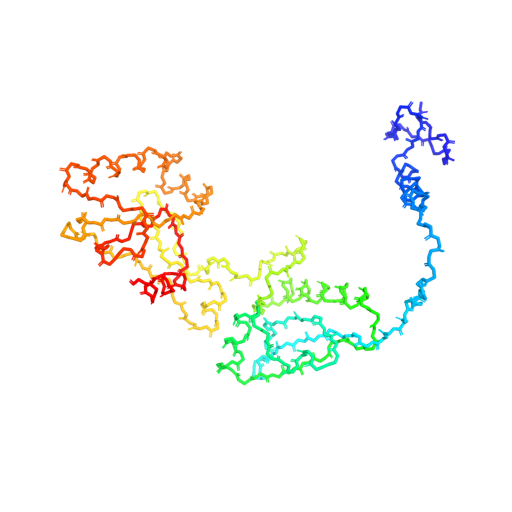O . TYR A 1 71 ? 9.795 -2.875 -13.630 1.00 97.75 71 TYR A O 1
ATOM 587 N N . ILE A 1 72 ? 10.505 -1.607 -11.904 1.00 97.75 72 ILE A N 1
ATOM 588 C CA . ILE A 1 72 ? 11.859 -1.339 -12.398 1.00 97.75 72 ILE A CA 1
ATOM 589 C C . ILE A 1 72 ? 12.843 -1.916 -11.389 1.00 97.75 72 ILE A C 1
ATOM 591 O O . ILE A 1 72 ? 12.653 -1.759 -10.185 1.00 97.75 72 ILE A O 1
ATOM 595 N N . GLY A 1 73 ? 13.899 -2.568 -11.857 1.00 95.94 73 GLY A N 1
ATOM 596 C CA . GLY A 1 73 ? 14.924 -3.081 -10.965 1.00 95.94 73 GLY A CA 1
ATOM 597 C C . GLY A 1 73 ? 16.321 -2.965 -11.537 1.00 95.94 73 GLY A C 1
ATOM 598 O O . GLY A 1 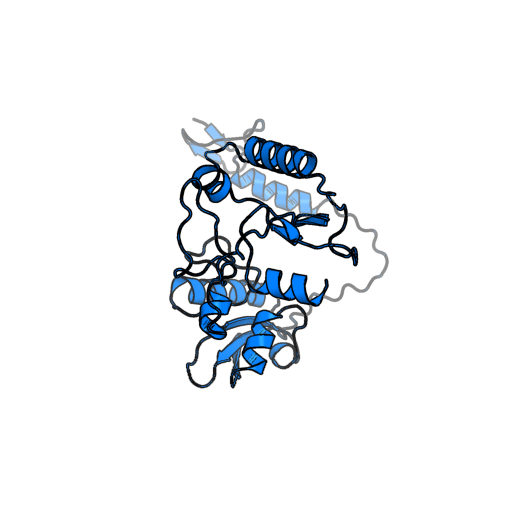73 ? 16.550 -3.144 -12.733 1.00 95.94 73 GLY A O 1
ATOM 599 N N . LYS A 1 74 ? 17.285 -2.771 -10.643 1.00 94.94 74 LYS A N 1
ATOM 600 C CA . LYS A 1 74 ? 18.685 -3.100 -10.899 1.00 94.94 74 LYS A CA 1
ATOM 601 C C . LYS A 1 74 ? 18.937 -4.609 -10.802 1.00 94.94 74 LYS A C 1
ATOM 603 O O . LYS A 1 74 ? 18.494 -5.296 -9.867 1.00 94.94 74 LYS A O 1
ATOM 608 N N . GLY A 1 75 ? 19.691 -5.120 -11.770 1.00 94.25 75 GLY A N 1
ATOM 609 C CA . GLY A 1 75 ? 20.042 -6.521 -11.945 1.00 94.25 75 GLY A CA 1
ATOM 610 C C . GLY A 1 75 ? 21.537 -6.764 -12.152 1.00 94.25 75 GLY A C 1
ATOM 611 O O . GLY A 1 75 ? 22.283 -5.865 -12.526 1.00 94.25 75 GLY A O 1
ATOM 612 N N . LYS A 1 76 ? 21.951 -8.005 -11.887 1.00 94.88 76 LYS A N 1
ATOM 613 C CA . LYS A 1 76 ? 23.228 -8.616 -12.276 1.00 94.88 76 LYS A CA 1
ATOM 614 C C . LYS A 1 76 ? 22.983 -10.116 -12.458 1.00 94.88 76 LYS A C 1
ATOM 616 O O . LYS A 1 76 ? 22.191 -10.686 -11.701 1.00 94.88 76 LYS A O 1
ATOM 621 N N . GLY A 1 77 ? 23.619 -10.746 -13.447 1.00 93.12 77 GLY A N 1
ATOM 622 C CA . GLY A 1 77 ? 23.348 -12.150 -13.800 1.00 93.12 77 GLY A CA 1
ATOM 623 C C . GLY A 1 77 ? 21.864 -12.382 -14.118 1.00 93.12 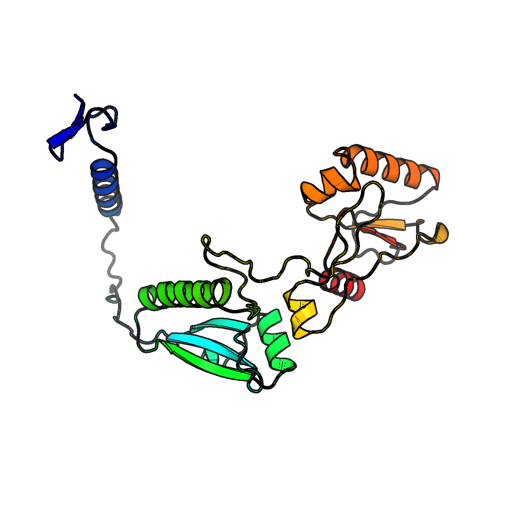77 GLY A C 1
ATOM 624 O O . GLY A 1 77 ? 21.242 -11.556 -14.777 1.00 93.12 77 GLY A O 1
ATOM 625 N N . ASP A 1 78 ? 21.250 -13.430 -13.567 1.00 93.94 78 ASP A N 1
ATOM 626 C CA . ASP A 1 78 ? 19.851 -13.796 -13.868 1.00 93.94 78 ASP A CA 1
ATOM 627 C C . ASP A 1 78 ? 18.799 -13.116 -12.972 1.00 93.94 78 ASP A C 1
ATOM 629 O O . ASP A 1 78 ? 17.651 -13.565 -12.871 1.00 93.94 78 ASP A O 1
ATOM 633 N N . ARG A 1 79 ? 19.164 -12.021 -12.290 1.00 94.44 79 ARG A N 1
ATOM 634 C CA . ARG A 1 79 ? 18.282 -11.341 -11.329 1.00 94.44 79 ARG A CA 1
ATOM 635 C C . ARG A 1 79 ? 16.935 -10.922 -11.928 1.00 94.44 79 ARG A C 1
ATOM 637 O O . ARG A 1 79 ? 15.933 -11.073 -11.239 1.00 94.44 79 ARG A O 1
ATOM 644 N N . ALA A 1 80 ? 16.869 -10.446 -13.172 1.00 95.25 80 ALA A N 1
ATOM 645 C CA . ALA A 1 80 ? 15.591 -10.091 -13.806 1.00 95.25 80 ALA A CA 1
ATOM 646 C C . ALA A 1 80 ? 14.642 -11.282 -14.013 1.00 95.25 80 ALA A C 1
ATOM 648 O O . ALA A 1 80 ? 13.424 -11.101 -14.024 1.00 95.25 80 ALA A O 1
ATOM 649 N N . TYR A 1 81 ? 15.196 -12.484 -14.177 1.00 94.56 81 TYR A N 1
ATOM 650 C CA . TYR A 1 81 ? 14.461 -13.711 -14.493 1.00 94.56 81 TYR A CA 1
ATOM 651 C C . TYR A 1 81 ? 14.092 -14.514 -13.243 1.00 94.56 81 TYR A C 1
ATOM 653 O O . TYR A 1 81 ? 13.187 -15.345 -13.281 1.00 94.56 81 TYR A O 1
ATOM 661 N N . SER A 1 82 ? 14.773 -14.241 -12.134 1.00 93.50 82 SER A N 1
ATOM 662 C CA . SER A 1 82 ? 14.558 -14.891 -10.844 1.00 93.50 82 SER A CA 1
ATOM 663 C C . SER A 1 82 ? 13.341 -14.324 -10.111 1.00 93.50 82 SER A C 1
ATOM 665 O O . SER A 1 82 ? 12.885 -13.221 -10.409 1.00 93.50 82 SER A O 1
ATOM 667 N N . LYS A 1 83 ? 12.847 -15.069 -9.117 1.00 91.94 83 LYS A N 1
ATOM 668 C CA . LYS A 1 83 ? 11.822 -14.608 -8.173 1.00 91.94 83 LYS A CA 1
ATOM 669 C C . LYS A 1 83 ? 12.419 -13.641 -7.143 1.00 91.94 83 LYS A C 1
ATOM 671 O O . LYS A 1 83 ? 13.519 -13.865 -6.635 1.00 91.94 83 LYS A O 1
ATOM 676 N N . HIS A 1 84 ? 11.676 -12.597 -6.791 1.00 91.31 84 HIS A N 1
ATOM 677 C CA . HIS A 1 84 ? 12.046 -11.579 -5.809 1.00 91.31 84 HIS A CA 1
ATOM 678 C C . HIS A 1 84 ? 11.149 -11.665 -4.577 1.00 91.31 84 HIS A C 1
ATOM 680 O O . HIS A 1 84 ? 10.119 -11.002 -4.499 1.00 91.31 84 HIS A O 1
ATOM 686 N N . ASP A 1 85 ? 11.575 -12.402 -3.549 1.00 85.56 85 ASP A N 1
ATOM 687 C CA . ASP A 1 85 ? 10.764 -12.594 -2.332 1.00 85.56 85 ASP A CA 1
ATOM 688 C C . ASP A 1 85 ? 10.410 -11.284 -1.600 1.00 85.56 85 ASP A C 1
ATOM 690 O O . ASP A 1 85 ? 9.428 -11.220 -0.865 1.00 85.56 85 ASP A O 1
ATOM 694 N N . ARG A 1 86 ? 11.191 -10.215 -1.807 1.00 86.31 86 ARG A N 1
ATOM 695 C CA . ARG A 1 86 ? 10.932 -8.885 -1.226 1.00 86.31 86 ARG A CA 1
ATOM 696 C C . ARG A 1 86 ? 10.057 -7.985 -2.103 1.00 86.31 86 ARG A C 1
ATOM 698 O O . ARG A 1 86 ? 9.597 -6.953 -1.620 1.00 86.31 86 ARG A O 1
ATOM 705 N N . ALA A 1 87 ? 9.818 -8.354 -3.359 1.00 90.19 87 ALA A N 1
ATOM 706 C CA . ALA A 1 87 ? 8.962 -7.624 -4.291 1.00 90.19 87 ALA A CA 1
ATOM 707 C C . ALA A 1 87 ? 7.585 -8.304 -4.392 1.00 90.19 87 ALA A C 1
ATOM 709 O O . ALA A 1 87 ? 7.120 -8.631 -5.478 1.00 90.19 87 ALA A O 1
ATOM 710 N N . TYR A 1 88 ? 6.947 -8.532 -3.238 1.00 91.25 88 TYR A N 1
ATOM 711 C CA . TYR A 1 88 ? 5.713 -9.318 -3.121 1.00 91.25 88 TYR A CA 1
ATOM 712 C C . TYR A 1 88 ? 4.610 -8.881 -4.102 1.00 91.25 88 TYR A C 1
ATOM 714 O O . TYR A 1 88 ? 4.070 -9.726 -4.809 1.00 91.25 88 TYR A O 1
ATOM 722 N N . GLU A 1 89 ? 4.330 -7.577 -4.216 1.00 94.19 89 GLU A N 1
ATOM 723 C CA . GLU A 1 89 ? 3.308 -7.080 -5.151 1.00 94.19 89 GLU A CA 1
ATOM 724 C C . GLU A 1 89 ? 3.696 -7.300 -6.618 1.00 94.19 89 GLU A C 1
ATOM 726 O O . GLU A 1 89 ? 2.860 -7.682 -7.432 1.00 94.19 89 GLU A O 1
ATOM 731 N N . ALA A 1 90 ? 4.974 -7.129 -6.966 1.00 95.75 90 ALA A N 1
ATOM 732 C CA . ALA A 1 90 ? 5.458 -7.383 -8.321 1.00 95.75 90 ALA A CA 1
ATOM 733 C C . ALA A 1 90 ? 5.307 -8.867 -8.699 1.00 95.75 90 ALA A C 1
ATOM 735 O O . ALA A 1 90 ? 4.851 -9.191 -9.792 1.00 95.75 90 ALA A O 1
ATOM 736 N N . GLU A 1 91 ? 5.640 -9.772 -7.779 1.00 96.50 91 GLU A N 1
ATOM 737 C CA . GLU A 1 91 ? 5.477 -11.216 -7.974 1.00 96.50 91 GLU A CA 1
ATOM 738 C C . GLU A 1 91 ? 4.004 -11.629 -8.051 1.00 96.50 91 GLU A C 1
ATOM 740 O O . GLU A 1 91 ? 3.637 -12.468 -8.871 1.00 96.50 91 GLU A O 1
ATOM 745 N N . LYS A 1 92 ? 3.134 -11.001 -7.253 1.00 95.44 92 LYS A N 1
ATOM 746 C CA . LYS A 1 92 ? 1.681 -11.201 -7.328 1.00 95.44 92 LYS A CA 1
ATOM 747 C C . LYS A 1 92 ? 1.137 -10.810 -8.709 1.00 95.44 92 LYS A C 1
ATOM 749 O O . LYS A 1 92 ? 0.346 -11.559 -9.277 1.00 95.44 92 LYS A O 1
ATOM 754 N N . ILE A 1 93 ? 1.612 -9.704 -9.292 1.00 96.81 93 ILE A N 1
ATOM 755 C CA . ILE A 1 93 ? 1.281 -9.313 -10.675 1.00 96.81 93 ILE A CA 1
ATOM 756 C C . ILE A 1 93 ? 1.800 -10.361 -11.672 1.00 96.81 93 ILE A C 1
ATOM 758 O O . ILE A 1 93 ? 1.034 -10.823 -12.514 1.00 96.81 93 ILE A O 1
ATOM 762 N N . ARG A 1 94 ? 3.061 -10.799 -11.562 1.00 96.75 94 ARG A N 1
ATOM 763 C CA . ARG A 1 94 ? 3.637 -11.837 -12.445 1.00 96.75 94 ARG A CA 1
ATOM 764 C C . ARG A 1 94 ? 2.907 -13.179 -12.386 1.00 96.75 94 ARG A C 1
ATOM 766 O O . ARG A 1 94 ? 2.912 -13.911 -13.368 1.00 96.75 94 ARG A O 1
ATOM 773 N N . ALA A 1 95 ? 2.300 -13.513 -11.250 1.00 95.94 95 ALA A N 1
ATOM 774 C CA . ALA A 1 95 ? 1.505 -14.728 -11.099 1.00 95.94 95 ALA A CA 1
ATOM 775 C C . ALA A 1 95 ? 0.120 -14.631 -11.766 1.00 95.94 95 ALA A C 1
ATOM 777 O O . ALA A 1 95 ? -0.465 -15.659 -12.101 1.00 95.94 95 ALA A O 1
ATOM 778 N N . GLN A 1 96 ? -0.411 -13.417 -11.940 1.00 96.56 96 GLN A N 1
ATOM 779 C CA . GLN A 1 96 ? -1.762 -13.179 -12.456 1.00 96.56 96 GLN A CA 1
ATOM 780 C C . GLN A 1 96 ? -1.794 -12.758 -13.930 1.00 96.56 96 GLN A C 1
ATOM 782 O O . GLN A 1 96 ? -2.787 -13.000 -14.614 1.00 96.56 96 GLN A O 1
ATOM 787 N N . TYR A 1 97 ? -0.727 -12.133 -14.418 1.00 97.31 97 TYR A N 1
ATOM 788 C CA . TYR A 1 97 ? -0.633 -11.590 -15.768 1.00 97.31 97 TYR A CA 1
ATOM 789 C C . TYR A 1 97 ? 0.468 -12.291 -16.562 1.00 97.31 97 TYR A C 1
ATOM 791 O O . TYR A 1 97 ? 1.491 -12.683 -16.004 1.00 97.31 97 TYR A O 1
ATOM 799 N N . GLU A 1 98 ? 0.306 -12.397 -17.884 1.00 97.88 98 GLU A N 1
ATOM 800 C CA . GLU A 1 98 ? 1.441 -12.744 -18.739 1.00 97.88 98 GLU A CA 1
ATOM 801 C C . GLU A 1 98 ? 2.409 -11.554 -18.767 1.00 97.88 98 GLU A C 1
ATOM 803 O O . GLU A 1 98 ? 2.049 -10.450 -19.185 1.00 97.88 98 GLU A O 1
ATOM 808 N N . THR A 1 99 ? 3.640 -11.765 -18.296 1.00 97.94 99 THR A N 1
ATOM 809 C CA . THR A 1 99 ? 4.638 -10.696 -18.167 1.00 97.94 99 THR A CA 1
ATOM 810 C C . THR A 1 99 ? 5.880 -10.953 -18.995 1.00 97.94 99 THR A C 1
ATOM 812 O O . THR A 1 99 ? 6.330 -12.092 -19.113 1.00 97.94 99 THR A O 1
ATOM 815 N N . VAL A 1 100 ? 6.483 -9.877 -19.490 1.00 98.06 100 VAL A N 1
ATOM 816 C CA . VAL A 1 100 ? 7.771 -9.893 -20.187 1.00 98.06 100 VAL A CA 1
ATOM 817 C C . VAL A 1 100 ? 8.793 -9.035 -19.450 1.00 98.06 100 VAL A C 1
ATOM 819 O O . VAL A 1 100 ? 8.445 -8.122 -18.697 1.00 98.06 100 VAL A O 1
ATOM 822 N N . ILE A 1 101 ? 10.064 -9.352 -19.671 1.00 98.12 101 ILE A N 1
ATOM 823 C CA . ILE A 1 101 ? 11.209 -8.615 -19.139 1.00 98.12 101 ILE A CA 1
ATOM 824 C C . ILE A 1 101 ? 11.792 -7.781 -20.275 1.00 98.12 101 ILE A C 1
ATOM 826 O O . ILE A 1 101 ? 12.012 -8.295 -21.370 1.00 98.12 101 ILE A O 1
ATOM 830 N N . GLU A 1 102 ? 12.072 -6.513 -20.003 1.00 98.00 102 GLU A N 1
ATOM 831 C CA . GLU A 1 102 ? 12.782 -5.623 -20.919 1.00 98.00 102 GLU A CA 1
ATOM 832 C C . GLU A 1 102 ? 14.063 -5.130 -20.248 1.00 98.00 102 GLU A C 1
ATOM 834 O O . GLU A 1 102 ? 14.005 -4.559 -19.160 1.00 98.00 102 GLU A O 1
ATOM 839 N N . ILE A 1 103 ? 15.220 -5.353 -20.875 1.00 97.94 103 ILE A N 1
ATOM 840 C CA . ILE A 1 103 ? 16.489 -4.778 -20.417 1.00 97.94 103 ILE A CA 1
ATOM 841 C C . ILE A 1 103 ? 16.579 -3.354 -20.966 1.00 97.94 103 ILE A C 1
ATOM 843 O O . ILE A 1 103 ? 16.665 -3.159 -22.175 1.00 97.94 103 ILE A O 1
ATOM 847 N N . LEU A 1 104 ? 16.531 -2.367 -20.074 1.00 97.44 104 LEU A N 1
ATOM 848 C CA . LEU A 1 104 ? 16.526 -0.942 -20.420 1.00 97.44 104 LEU A CA 1
ATOM 849 C C . LEU A 1 104 ? 17.944 -0.389 -20.584 1.00 97.44 104 LEU A C 1
ATOM 851 O O . LEU A 1 104 ? 18.194 0.496 -21.399 1.00 97.44 104 LEU A O 1
ATOM 855 N N . LYS A 1 105 ? 18.878 -0.919 -19.792 1.00 95.69 105 LYS A N 1
ATOM 856 C CA . LYS A 1 105 ? 20.298 -0.576 -19.825 1.00 95.69 105 LYS A CA 1
ATOM 857 C C . LYS A 1 105 ? 21.105 -1.794 -19.437 1.00 95.69 105 LYS A C 1
ATOM 859 O O . LYS A 1 105 ? 20.741 -2.448 -18.471 1.00 95.69 105 LYS A O 1
ATOM 864 N N . ASP A 1 106 ? 22.188 -2.068 -20.146 1.00 95.12 106 ASP A N 1
ATOM 865 C CA . ASP A 1 106 ? 23.031 -3.239 -19.912 1.00 95.12 106 ASP A CA 1
ATOM 866 C C . ASP A 1 106 ? 24.512 -2.857 -19.923 1.00 95.12 106 ASP A C 1
ATOM 868 O O . ASP A 1 106 ? 24.881 -1.745 -20.309 1.00 95.12 106 ASP A O 1
ATOM 872 N N . ASN A 1 107 ? 25.351 -3.790 -19.494 1.00 92.75 107 ASN A N 1
ATOM 873 C CA . ASN A 1 107 ? 26.801 -3.703 -19.491 1.00 92.75 107 ASN A CA 1
ATOM 874 C C . ASN A 1 107 ? 27.338 -2.389 -18.908 1.00 92.75 107 ASN A C 1
ATOM 876 O O . ASN A 1 107 ? 28.140 -1.694 -19.534 1.00 92.75 107 ASN A O 1
ATOM 880 N N . SER A 1 108 ? 26.860 -2.027 -17.718 1.00 92.50 108 SER A N 1
ATOM 881 C CA . SER A 1 108 ? 27.178 -0.750 -17.076 1.00 92.50 108 SER A CA 1
ATOM 882 C C . SER A 1 108 ? 27.716 -0.948 -15.648 1.00 92.50 108 SER A C 1
ATOM 884 O O . SER A 1 108 ? 27.389 -1.950 -15.004 1.00 92.50 108 SER A O 1
ATOM 886 N N . PRO A 1 109 ? 28.538 -0.019 -15.125 1.00 92.94 109 PRO A N 1
ATOM 887 C CA . PRO A 1 109 ? 28.930 0.008 -13.719 1.00 92.94 109 PRO A CA 1
ATOM 888 C C . PRO A 1 109 ? 27.723 0.160 -12.787 1.00 92.94 109 PRO A C 1
ATOM 890 O O . PRO A 1 109 ? 26.721 0.783 -13.133 1.00 92.94 109 PRO A O 1
ATOM 893 N N . GLU A 1 110 ? 27.838 -0.347 -11.561 1.00 92.94 110 GLU A N 1
ATOM 894 C CA . GLU A 1 110 ? 26.731 -0.351 -10.597 1.00 92.94 110 GLU A CA 1
ATOM 895 C C . GLU A 1 110 ? 26.171 1.045 -10.271 1.00 92.94 110 GLU A C 1
ATOM 897 O O . GLU A 1 110 ? 24.955 1.194 -10.145 1.00 92.94 110 GLU A O 1
ATOM 902 N N . GLU A 1 111 ? 27.042 2.047 -10.129 1.00 91.81 111 GLU A N 1
ATOM 903 C CA . GLU A 1 111 ? 26.662 3.4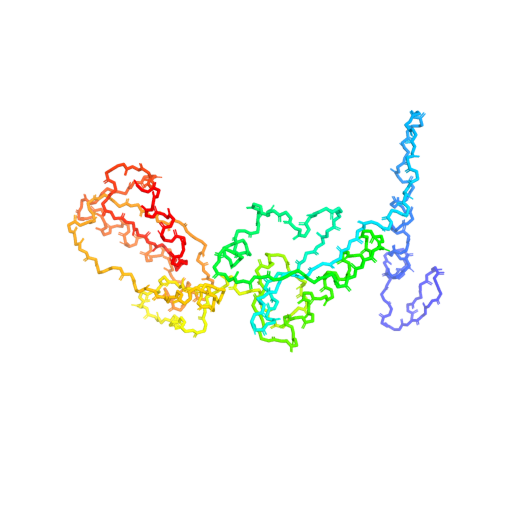38 -9.838 1.00 91.81 111 GLU A CA 1
ATOM 904 C C . GLU A 1 111 ? 25.811 4.023 -10.971 1.00 91.81 111 GLU A C 1
ATOM 906 O O . GLU A 1 111 ? 24.721 4.538 -10.742 1.00 91.81 111 GLU A O 1
ATOM 911 N N . GLU A 1 112 ? 26.248 3.823 -12.213 1.00 93.75 112 GLU A N 1
ATOM 912 C CA . GLU A 1 112 ? 25.533 4.284 -13.399 1.00 93.75 112 GLU A CA 1
ATOM 913 C C . GLU A 1 112 ? 24.162 3.601 -13.554 1.00 93.75 112 GLU A C 1
ATOM 915 O O . GLU A 1 112 ? 23.190 4.218 -13.996 1.00 93.75 112 GLU A O 1
ATOM 920 N N . VAL A 1 113 ? 24.068 2.322 -13.188 1.00 94.31 113 VAL A N 1
ATOM 921 C CA . VAL A 1 113 ? 22.814 1.555 -13.208 1.00 94.31 113 VAL A CA 1
ATOM 922 C C . VAL A 1 113 ? 21.857 2.019 -12.111 1.00 94.31 113 VAL A C 1
ATOM 924 O O . VAL A 1 113 ? 20.656 2.088 -12.355 1.00 94.31 113 VAL A O 1
ATOM 927 N N . LEU A 1 114 ? 22.365 2.372 -10.927 1.00 93.88 114 LEU A N 1
ATOM 928 C CA . LEU A 1 114 ? 21.559 2.923 -9.834 1.00 93.88 114 LEU A CA 1
ATOM 929 C C . LEU A 1 114 ? 20.957 4.291 -10.201 1.00 93.88 114 LEU A C 1
ATOM 931 O O . LEU A 1 114 ? 19.771 4.541 -9.958 1.00 93.88 114 LEU A O 1
ATOM 935 N N . ASP A 1 115 ? 21.755 5.154 -10.828 1.00 94.81 115 ASP A N 1
ATOM 936 C CA . ASP A 1 115 ? 21.281 6.446 -11.328 1.00 94.81 115 ASP A CA 1
ATOM 937 C C . ASP A 1 115 ? 20.230 6.255 -12.427 1.00 94.81 115 ASP A C 1
ATOM 939 O O . ASP A 1 115 ? 19.173 6.891 -12.407 1.00 94.81 115 ASP A O 1
ATOM 943 N N . TYR A 1 116 ? 20.475 5.330 -13.360 1.00 96.62 116 TYR A N 1
ATOM 944 C CA . TYR A 1 116 ? 19.539 5.042 -14.444 1.00 96.62 116 TYR A CA 1
ATOM 945 C C . TYR A 1 116 ? 18.222 4.421 -13.947 1.00 96.62 116 TYR A C 1
ATOM 947 O O . TYR A 1 116 ? 17.155 4.805 -14.419 1.00 96.62 116 TYR A O 1
ATOM 955 N N . GLU A 1 117 ? 18.264 3.524 -12.956 1.00 97.00 117 GLU A N 1
ATOM 956 C CA . GLU A 1 117 ? 17.071 2.983 -12.282 1.00 97.00 117 GLU A CA 1
ATOM 957 C C . GLU A 1 117 ? 16.212 4.117 -11.707 1.00 97.00 117 GLU A C 1
ATOM 959 O O . GLU A 1 117 ? 14.999 4.160 -11.922 1.00 97.00 117 GLU A O 1
ATOM 964 N N . SER A 1 118 ? 16.849 5.080 -11.038 1.00 95.69 118 SER A N 1
ATOM 965 C CA . SER A 1 118 ? 16.167 6.244 -10.464 1.00 95.69 118 SER A CA 1
ATOM 966 C C . SER A 1 118 ? 15.550 7.144 -11.541 1.00 95.69 118 SER A C 1
ATOM 968 O O . SER A 1 118 ? 14.419 7.609 -11.380 1.00 95.69 118 SER A O 1
ATOM 970 N N . ILE A 1 119 ? 16.258 7.362 -12.655 1.00 96.31 119 ILE A N 1
ATOM 971 C CA . ILE A 1 119 ? 15.754 8.115 -13.813 1.00 96.31 119 ILE A CA 1
ATOM 972 C C . ILE A 1 119 ? 14.518 7.434 -14.403 1.00 96.31 119 ILE A C 1
ATOM 974 O O . ILE A 1 119 ? 13.510 8.104 -14.629 1.00 96.31 119 ILE A O 1
ATOM 978 N N . GLU A 1 120 ? 14.555 6.117 -14.601 1.00 97.38 120 GLU A N 1
ATOM 979 C CA . GLU A 1 120 ? 13.437 5.382 -15.195 1.00 97.38 120 GLU A CA 1
ATOM 980 C C . GLU A 1 120 ? 12.221 5.319 -14.270 1.00 97.38 120 GLU A C 1
ATOM 982 O O . GLU A 1 120 ? 11.104 5.578 -14.722 1.00 97.38 120 GLU A O 1
ATOM 987 N N . ILE A 1 121 ? 12.407 5.081 -12.966 1.00 96.94 121 ILE A N 1
ATOM 988 C CA . ILE A 1 121 ? 11.305 5.164 -11.991 1.00 96.94 121 ILE A CA 1
ATOM 989 C C . ILE A 1 121 ? 10.659 6.553 -12.053 1.00 96.94 121 ILE A C 1
ATOM 991 O O . ILE A 1 121 ? 9.435 6.672 -12.145 1.00 96.94 121 ILE A O 1
ATOM 995 N N . LYS A 1 122 ? 11.473 7.614 -12.060 1.00 96.06 122 LYS A N 1
ATOM 996 C CA . LYS A 1 122 ? 10.986 8.993 -12.135 1.00 96.06 122 LYS A CA 1
ATOM 997 C C . LYS A 1 122 ? 10.237 9.271 -13.436 1.00 96.06 122 LYS A C 1
ATOM 999 O O . LYS A 1 122 ? 9.167 9.878 -13.391 1.00 96.06 122 LYS A O 1
ATOM 1004 N N . ARG A 1 123 ? 10.768 8.828 -14.578 1.00 95.81 123 ARG A N 1
ATOM 1005 C CA . ARG A 1 123 ? 10.132 8.967 -15.894 1.00 95.81 123 ARG A CA 1
ATOM 1006 C C . ARG A 1 123 ? 8.758 8.305 -15.896 1.00 95.81 123 ARG A C 1
ATOM 1008 O O . ARG A 1 123 ? 7.768 8.951 -16.221 1.00 95.81 123 ARG A O 1
ATOM 1015 N N . ILE A 1 124 ? 8.670 7.053 -15.448 1.00 95.94 124 ILE A N 1
ATOM 1016 C CA . ILE A 1 124 ? 7.405 6.312 -15.391 1.00 95.94 124 ILE A CA 1
ATOM 1017 C C . ILE A 1 124 ? 6.386 7.001 -14.478 1.00 95.94 124 ILE A C 1
ATOM 1019 O O . ILE A 1 124 ? 5.239 7.198 -14.888 1.00 95.94 124 ILE A O 1
ATOM 1023 N N . LEU A 1 125 ? 6.784 7.410 -13.271 1.00 94.12 125 LEU A N 1
ATOM 1024 C CA . LEU A 1 125 ? 5.862 8.038 -12.320 1.00 94.12 125 LEU A CA 1
ATOM 1025 C C . LEU A 1 125 ? 5.394 9.430 -12.763 1.00 94.12 125 LEU A C 1
ATOM 1027 O O . LEU A 1 125 ? 4.261 9.801 -12.451 1.00 94.12 125 LEU A O 1
ATOM 1031 N N . ASN A 1 126 ? 6.219 10.170 -13.511 1.00 94.19 126 ASN A N 1
ATOM 1032 C CA . ASN A 1 126 ? 5.917 11.536 -13.946 1.00 94.19 126 ASN A CA 1
ATOM 1033 C C . ASN A 1 126 ? 5.251 11.641 -15.323 1.00 94.19 126 ASN A C 1
ATOM 1035 O O . ASN A 1 126 ? 4.545 12.621 -15.563 1.00 94.19 126 ASN A O 1
ATOM 1039 N N . GLU A 1 127 ? 5.518 10.703 -16.231 1.00 94.50 127 GLU A N 1
ATOM 1040 C CA . GLU A 1 127 ? 5.153 10.818 -17.652 1.00 94.50 127 GLU A CA 1
ATOM 1041 C C . GLU A 1 127 ? 4.132 9.770 -18.099 1.00 94.50 127 GLU A C 1
ATOM 1043 O O . GLU A 1 127 ? 3.587 9.874 -19.195 1.00 94.50 127 GLU A O 1
ATOM 1048 N N . THR A 1 128 ? 3.847 8.765 -17.267 1.00 94.38 128 THR A N 1
ATOM 1049 C CA . THR A 1 128 ? 2.895 7.694 -17.591 1.00 94.38 128 THR A CA 1
ATOM 1050 C C . THR A 1 128 ? 1.852 7.517 -16.493 1.00 94.38 128 THR A C 1
ATOM 1052 O O . THR A 1 128 ? 1.988 8.030 -15.380 1.00 94.38 128 THR A O 1
ATOM 1055 N N . THR A 1 129 ? 0.821 6.729 -16.791 1.00 92.00 129 THR A N 1
ATOM 1056 C CA . THR A 1 129 ? -0.188 6.294 -15.817 1.00 92.00 129 THR A CA 1
ATOM 1057 C C . THR A 1 129 ? 0.155 4.963 -15.149 1.00 92.00 129 THR A C 1
ATOM 1059 O O . THR A 1 129 ? -0.578 4.542 -14.258 1.00 92.00 129 THR A O 1
ATOM 1062 N N . HIS A 1 130 ? 1.257 4.307 -15.536 1.00 95.19 130 HIS A N 1
ATOM 1063 C CA . HIS A 1 130 ? 1.602 2.969 -15.050 1.00 95.19 130 HIS A CA 1
ATOM 1064 C C . HIS A 1 130 ? 1.775 2.939 -13.533 1.00 95.19 130 HIS A C 1
ATOM 1066 O O . HIS A 1 130 ? 2.261 3.915 -12.952 1.00 95.19 130 HIS A O 1
ATOM 1072 N N . ARG A 1 131 ? 1.412 1.839 -12.872 1.00 94.12 131 ARG A N 1
ATOM 1073 C CA . ARG A 1 131 ? 1.504 1.751 -11.408 1.00 94.12 131 ARG A CA 1
ATOM 1074 C C . ARG A 1 131 ? 2.700 0.907 -10.957 1.00 94.12 131 ARG A C 1
ATOM 1076 O O . ARG A 1 131 ? 2.667 -0.315 -11.063 1.00 94.12 131 ARG A O 1
ATOM 1083 N N . LEU A 1 132 ? 3.760 1.551 -10.459 1.00 95.56 132 LEU A N 1
ATOM 1084 C CA . LEU A 1 132 ? 4.982 0.860 -10.027 1.00 95.56 132 LEU A CA 1
ATOM 1085 C C . LEU A 1 132 ? 4.854 0.280 -8.619 1.00 95.56 132 LEU A C 1
ATOM 1087 O O . LEU A 1 132 ? 4.509 0.985 -7.684 1.00 95.56 132 LEU A O 1
ATOM 1091 N N . THR A 1 133 ? 5.271 -0.966 -8.430 1.00 96.00 133 THR A N 1
ATOM 1092 C CA . THR A 1 133 ? 5.310 -1.617 -7.112 1.00 96.00 133 THR A CA 1
ATOM 1093 C C . THR A 1 133 ? 6.644 -1.418 -6.375 1.00 96.00 133 THR A C 1
ATOM 1095 O O . THR A 1 133 ? 6.848 -1.962 -5.283 1.00 96.00 133 THR A O 1
ATOM 1098 N N . ASN A 1 134 ? 7.560 -0.616 -6.934 1.00 94.81 134 ASN A N 1
ATOM 1099 C CA . ASN A 1 134 ? 8.806 -0.190 -6.295 1.00 94.81 134 ASN A CA 1
ATOM 1100 C C . ASN A 1 134 ? 8.531 0.493 -4.948 1.00 94.81 134 ASN A C 1
ATOM 1102 O O . ASN A 1 134 ? 7.939 1.565 -4.895 1.00 94.81 134 ASN A O 1
ATOM 1106 N N . ARG A 1 135 ? 9.007 -0.101 -3.848 1.00 90.19 135 ARG A N 1
ATOM 1107 C CA . ARG A 1 135 ? 8.825 0.457 -2.493 1.00 90.19 135 ARG A CA 1
ATOM 1108 C C . ARG A 1 135 ? 9.660 1.704 -2.221 1.00 90.19 135 ARG A C 1
ATOM 1110 O O . ARG A 1 135 ? 9.277 2.523 -1.398 1.00 90.19 135 ARG A O 1
ATOM 1117 N N . ILE A 1 136 ? 10.810 1.809 -2.877 1.00 89.31 136 ILE A N 1
ATOM 1118 C CA . ILE A 1 136 ? 11.704 2.960 -2.782 1.00 89.31 136 ILE A CA 1
ATOM 1119 C C . ILE A 1 136 ? 11.632 3.679 -4.119 1.00 89.31 136 ILE A C 1
ATOM 1121 O O . ILE A 1 136 ? 11.809 3.057 -5.167 1.00 89.31 136 ILE A O 1
ATOM 1125 N N . ILE A 1 137 ? 11.354 4.974 -4.056 1.00 91.56 137 ILE A N 1
ATOM 1126 C CA . ILE A 1 137 ? 11.196 5.854 -5.208 1.00 91.56 137 ILE A CA 1
ATOM 1127 C C . ILE A 1 137 ? 11.987 7.149 -4.978 1.00 91.56 137 ILE A C 1
ATOM 1129 O O . ILE A 1 137 ? 12.218 7.516 -3.821 1.00 91.56 137 ILE A O 1
ATOM 1133 N N . PRO A 1 138 ? 12.430 7.836 -6.045 1.00 92.00 138 PRO A N 1
ATOM 1134 C CA . PRO A 1 138 ? 13.127 9.112 -5.919 1.00 92.00 138 PRO A CA 1
ATOM 1135 C C . PRO A 1 138 ? 12.274 10.166 -5.202 1.00 92.00 138 PRO A C 1
ATOM 1137 O O . PRO A 1 138 ? 11.055 10.190 -5.343 1.00 92.00 138 PRO A O 1
ATOM 1140 N N . PHE A 1 139 ? 12.913 11.071 -4.456 1.00 85.31 139 PHE A N 1
ATOM 1141 C CA . PHE A 1 139 ? 12.209 12.083 -3.656 1.00 85.31 139 PHE A CA 1
ATOM 1142 C C . PHE A 1 139 ? 11.473 13.150 -4.483 1.00 85.31 139 PHE A C 1
ATOM 1144 O O . PHE A 1 139 ? 10.524 13.752 -3.995 1.00 85.31 139 PHE A O 1
ATOM 1151 N N . ASP A 1 140 ? 11.912 13.422 -5.712 1.00 88.50 140 ASP A N 1
ATOM 1152 C CA . ASP A 1 140 ? 11.447 14.539 -6.543 1.00 88.50 140 ASP A CA 1
ATOM 1153 C C . ASP A 1 140 ? 10.468 14.106 -7.653 1.00 88.50 140 ASP A C 1
ATOM 1155 O O . ASP A 1 140 ? 10.496 14.595 -8.790 1.00 88.50 140 ASP A O 1
ATOM 1159 N N . ILE A 1 141 ? 9.590 13.167 -7.309 1.00 89.06 141 ILE A N 1
ATOM 1160 C CA . ILE A 1 141 ? 8.512 12.650 -8.158 1.00 89.06 141 ILE A CA 1
ATOM 1161 C C . ILE A 1 141 ? 7.196 13.397 -7.916 1.00 89.06 141 ILE A C 1
ATOM 1163 O O . ILE A 1 141 ? 6.933 13.912 -6.832 1.00 89.06 141 ILE A O 1
ATOM 1167 N N . LYS A 1 142 ? 6.340 13.438 -8.940 1.00 86.75 142 LYS A N 1
ATOM 1168 C CA . LYS A 1 142 ? 5.020 14.087 -8.881 1.00 86.75 142 LYS A CA 1
ATOM 1169 C C . LYS A 1 142 ? 3.919 13.178 -8.336 1.00 86.75 142 LYS A C 1
ATOM 1171 O O . LYS A 1 142 ? 2.889 13.679 -7.897 1.00 86.75 142 LYS A O 1
ATOM 1176 N N . ARG A 1 143 ? 4.111 11.861 -8.423 1.00 88.94 143 ARG A N 1
ATOM 1177 C CA . ARG A 1 143 ? 3.129 10.831 -8.075 1.00 88.94 143 ARG A CA 1
ATOM 1178 C C . ARG A 1 143 ? 3.819 9.721 -7.296 1.00 88.94 143 ARG A C 1
ATOM 1180 O O . ARG A 1 143 ? 4.911 9.313 -7.677 1.00 88.94 143 ARG A O 1
ATOM 1187 N N . ASP A 1 144 ? 3.165 9.252 -6.242 1.00 88.19 144 ASP A N 1
ATOM 1188 C CA . ASP A 1 144 ? 3.637 8.137 -5.422 1.00 88.19 144 ASP A CA 1
ATOM 1189 C C . ASP A 1 144 ? 3.604 6.793 -6.189 1.00 88.19 144 ASP A C 1
ATOM 1191 O O . ASP A 1 144 ? 3.013 6.674 -7.266 1.00 88.19 144 ASP A O 1
ATOM 1195 N N . ASN A 1 145 ? 4.235 5.760 -5.633 1.00 85.12 145 ASN A N 1
ATOM 1196 C CA . ASN A 1 145 ? 4.206 4.387 -6.149 1.00 85.12 145 ASN A CA 1
ATOM 1197 C C . ASN A 1 145 ? 2.825 3.711 -6.006 1.00 85.12 145 ASN A C 1
ATOM 1199 O O . ASN A 1 145 ? 2.540 2.737 -6.697 1.00 85.12 145 ASN A O 1
ATOM 1203 N N . GLY A 1 146 ? 1.929 4.262 -5.184 1.00 90.12 146 GLY A N 1
ATOM 1204 C CA . GLY A 1 146 ? 0.540 3.816 -5.085 1.00 90.12 146 GLY A CA 1
ATOM 1205 C C . GLY A 1 146 ? 0.282 2.729 -4.046 1.00 90.12 146 GLY A C 1
ATOM 1206 O O . GLY A 1 146 ? -0.707 2.006 -4.151 1.00 90.12 146 GLY A O 1
ATOM 1207 N N . TYR A 1 147 ? 1.144 2.624 -3.031 1.00 92.00 147 TYR A N 1
ATOM 1208 C CA . TYR A 1 147 ? 0.815 1.875 -1.811 1.00 92.00 147 TYR A CA 1
ATOM 1209 C C . TYR A 1 147 ? -0.196 2.622 -0.917 1.00 92.00 147 TYR A C 1
ATOM 1211 O O . TYR A 1 147 ? -0.761 2.020 -0.007 1.00 92.00 147 TYR A O 1
ATOM 1219 N N . GLY A 1 148 ? -0.438 3.913 -1.173 1.00 91.56 148 GLY A N 1
ATOM 1220 C CA . GLY A 1 148 ? -1.484 4.693 -0.511 1.00 91.56 148 GLY A CA 1
ATOM 1221 C C . GLY A 1 148 ? -2.908 4.372 -0.999 1.00 91.56 148 GLY A C 1
ATOM 1222 O O . GLY A 1 148 ? -3.073 3.640 -1.981 1.00 91.56 148 GLY A O 1
ATOM 1223 N N . PRO A 1 149 ? -3.938 4.927 -0.329 1.00 93.81 149 PRO A N 1
ATOM 1224 C CA . PRO A 1 149 ? -5.341 4.705 -0.672 1.00 93.81 149 PRO A CA 1
ATOM 1225 C C . PRO A 1 149 ? -5.674 5.072 -2.120 1.00 93.81 149 PRO A C 1
ATOM 1227 O O . PRO A 1 149 ? -5.248 6.110 -2.628 1.00 93.81 149 PRO A O 1
ATOM 1230 N N . ALA A 1 150 ? -6.485 4.240 -2.773 1.00 94.62 150 ALA A N 1
ATOM 1231 C CA . ALA A 1 150 ? -6.962 4.497 -4.123 1.00 94.62 150 ALA A CA 1
ATOM 1232 C C . ALA A 1 150 ? -7.901 5.710 -4.191 1.00 94.62 150 ALA A C 1
ATOM 1234 O O . ALA A 1 150 ? -8.595 6.015 -3.221 1.00 94.62 150 ALA A O 1
ATOM 1235 N N . LEU A 1 151 ? -7.989 6.361 -5.359 1.00 92.06 151 LEU A N 1
ATOM 1236 C CA . LEU A 1 151 ? -8.864 7.527 -5.580 1.00 92.06 151 LEU A CA 1
ATOM 1237 C C . LEU A 1 151 ? -10.355 7.225 -5.365 1.00 92.06 151 LEU A C 1
ATOM 1239 O O . LEU A 1 151 ? -11.138 8.141 -5.123 1.00 92.06 151 LEU A O 1
ATOM 1243 N N . SER A 1 152 ? -10.754 5.956 -5.467 1.00 94.56 152 SER A N 1
ATOM 1244 C CA . SER A 1 152 ? -12.114 5.504 -5.166 1.00 94.56 152 SER A CA 1
ATOM 1245 C C . SER A 1 152 ? -12.427 5.476 -3.664 1.00 94.56 152 SER A C 1
ATOM 1247 O O . SER A 1 152 ? -13.597 5.370 -3.292 1.00 94.56 152 SER A O 1
ATOM 1249 N N . THR A 1 153 ? -11.404 5.553 -2.804 1.00 95.12 153 THR A N 1
ATOM 1250 C CA . THR A 1 153 ? -11.557 5.504 -1.350 1.00 95.12 153 THR A CA 1
ATOM 1251 C C . THR A 1 153 ? -12.333 6.739 -0.886 1.00 95.12 153 THR A C 1
ATOM 1253 O O . THR A 1 153 ? -11.936 7.866 -1.197 1.00 95.12 153 THR A O 1
ATOM 1256 N N . PRO A 1 154 ? -13.436 6.570 -0.135 1.00 95.25 154 PRO A N 1
ATOM 1257 C CA . PRO A 1 154 ? -14.182 7.686 0.420 1.00 95.25 154 PRO A CA 1
ATOM 1258 C C . PRO A 1 154 ? -13.287 8.605 1.252 1.00 95.25 154 PRO A C 1
ATOM 1260 O O . PRO A 1 154 ? -12.515 8.152 2.093 1.00 95.25 154 PRO A O 1
ATOM 1263 N N . THR A 1 155 ? -13.431 9.913 1.051 1.00 95.12 155 THR A N 1
ATOM 1264 C CA . THR A 1 155 ? -12.731 10.915 1.859 1.00 95.12 155 THR A CA 1
ATOM 1265 C C . THR A 1 155 ? -13.188 10.852 3.312 1.00 95.12 155 THR A C 1
ATOM 1267 O O . THR A 1 155 ? -14.382 10.660 3.570 1.00 95.12 155 THR A O 1
ATOM 1270 N N . TYR A 1 156 ? -12.279 11.128 4.248 1.00 95.56 156 TYR A N 1
ATOM 1271 C CA . TYR A 1 156 ? -12.625 11.252 5.663 1.00 95.56 156 TYR A CA 1
ATOM 1272 C C . TYR A 1 156 ? -13.735 12.279 5.901 1.00 95.56 156 TYR A C 1
ATOM 1274 O O . TYR A 1 156 ? -13.817 13.314 5.231 1.00 95.56 156 TYR A O 1
ATOM 1282 N N . LYS A 1 157 ? -14.574 11.994 6.897 1.00 96.12 157 LYS A N 1
ATOM 1283 C CA . LYS A 1 157 ? -15.655 12.866 7.358 1.00 96.12 157 LYS A CA 1
ATOM 1284 C C . LYS A 1 157 ? -15.699 12.840 8.880 1.00 96.12 157 LYS A C 1
ATOM 1286 O O . LYS A 1 157 ? -15.397 11.816 9.490 1.00 96.12 157 LYS A O 1
ATOM 1291 N N . PHE A 1 158 ? -16.083 13.965 9.472 1.00 95.25 158 PHE A N 1
ATOM 1292 C CA . PHE A 1 158 ? -16.220 14.086 10.920 1.00 95.25 158 PHE A CA 1
ATOM 1293 C C . PHE A 1 158 ? -17.226 13.074 11.468 1.00 95.25 158 PHE A C 1
ATOM 1295 O O . PHE A 1 158 ? -18.279 12.867 10.861 1.00 95.25 158 PHE A O 1
ATOM 1302 N N . GLU A 1 159 ? -16.859 12.420 12.576 1.00 91.75 159 GLU A N 1
ATOM 1303 C CA . GLU A 1 159 ? -17.671 11.405 13.270 1.00 91.75 159 GLU A CA 1
ATOM 1304 C C . GLU A 1 159 ? -18.178 10.262 12.371 1.00 91.75 159 GLU A C 1
ATOM 1306 O O . GLU A 1 159 ? -19.135 9.564 12.696 1.00 91.75 159 GLU A O 1
ATOM 1311 N N . THR A 1 160 ? -17.522 10.036 11.232 1.00 92.38 160 THR A N 1
ATOM 1312 C CA . THR A 1 160 ? -17.827 8.928 10.329 1.00 92.38 160 THR A CA 1
ATOM 1313 C C . THR A 1 160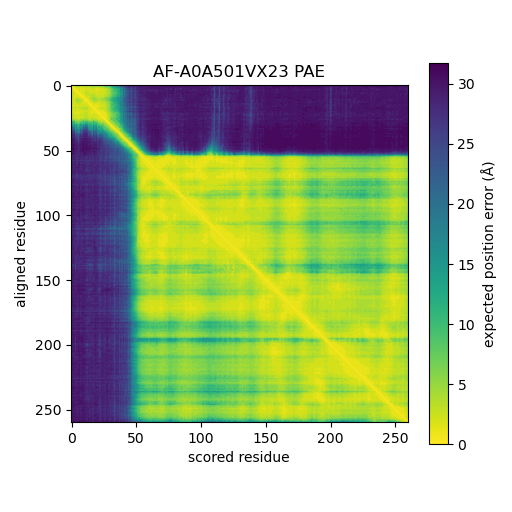 ? -16.657 7.963 10.340 1.00 92.38 160 THR A C 1
ATOM 1315 O O . THR A 1 160 ? -15.521 8.371 10.094 1.00 92.38 160 THR A O 1
ATOM 1318 N N . SER A 1 161 ? -16.928 6.684 10.601 1.00 90.00 161 SER A N 1
ATOM 1319 C CA . SER A 1 161 ? -15.901 5.648 10.524 1.00 90.00 161 SER A CA 1
ATOM 1320 C C . SER A 1 161 ? -15.233 5.659 9.144 1.00 90.00 161 SER A C 1
ATOM 1322 O O . SER A 1 161 ? -15.941 5.749 8.132 1.00 90.00 161 SER A O 1
ATOM 1324 N N . PRO A 1 162 ? -13.894 5.558 9.079 1.00 93.19 162 PRO A N 1
ATOM 1325 C CA . PRO A 1 162 ? -13.211 5.373 7.811 1.00 93.19 162 PRO A CA 1
ATOM 1326 C C . PRO A 1 162 ? -13.551 3.998 7.218 1.00 93.19 162 PRO A C 1
ATOM 1328 O O . PRO A 1 162 ? -14.376 3.247 7.741 1.00 93.19 162 PRO A O 1
ATOM 1331 N N . VAL A 1 163 ? -12.925 3.660 6.099 1.00 94.62 163 VAL A N 1
ATOM 1332 C CA . VAL A 1 163 ? -13.053 2.341 5.475 1.00 94.62 163 VAL A CA 1
ATOM 1333 C C . VAL A 1 163 ? -11.708 1.631 5.495 1.00 94.62 163 VAL A C 1
ATOM 1335 O O . VAL A 1 163 ? -10.663 2.273 5.570 1.00 94.62 163 VAL A O 1
ATOM 1338 N N . LEU A 1 164 ? -11.730 0.309 5.348 1.00 95.06 164 LEU A N 1
ATOM 1339 C CA . LEU A 1 164 ? -10.548 -0.417 4.909 1.00 95.06 164 LEU A CA 1
ATOM 1340 C C . LEU A 1 164 ? -10.291 -0.038 3.450 1.00 95.06 164 LEU A C 1
ATOM 1342 O O . LEU A 1 164 ? -11.128 -0.316 2.587 1.00 95.06 164 LEU A O 1
ATOM 1346 N N . PHE A 1 165 ? -9.176 0.621 3.159 1.00 95.75 165 PHE A N 1
ATOM 1347 C CA . PHE A 1 165 ? -8.897 1.112 1.812 1.00 95.75 165 PHE A CA 1
ATOM 1348 C C . PHE A 1 165 ? -8.251 0.031 0.938 1.00 95.75 165 PHE A C 1
ATOM 1350 O O . PHE A 1 165 ? -7.527 -0.846 1.412 1.00 95.75 165 PHE A O 1
ATOM 1357 N N . ALA A 1 166 ? -8.492 0.095 -0.369 1.00 96.56 166 ALA A N 1
ATOM 1358 C CA . ALA A 1 166 ? -7.642 -0.593 -1.335 1.00 96.56 166 ALA A CA 1
ATOM 1359 C C . ALA A 1 166 ? -6.475 0.335 -1.688 1.00 96.56 166 ALA A C 1
ATOM 1361 O O . ALA A 1 166 ? -6.691 1.537 -1.865 1.00 96.56 166 ALA A O 1
ATOM 1362 N N . SER A 1 167 ? -5.252 -0.193 -1.781 1.00 95.62 167 SER A N 1
ATOM 1363 C CA . SER A 1 167 ? -4.144 0.596 -2.324 1.00 95.62 167 SER A CA 1
ATOM 1364 C C . SER A 1 167 ? -4.388 0.891 -3.811 1.00 95.62 167 SER A C 1
ATOM 1366 O O . SER A 1 167 ? -5.115 0.146 -4.475 1.00 95.62 167 SER A O 1
ATOM 1368 N N . GLU A 1 168 ? -3.789 1.946 -4.371 1.00 95.12 168 GLU A N 1
ATOM 1369 C CA . GLU A 1 168 ? -3.876 2.193 -5.822 1.00 95.12 168 GLU A CA 1
ATOM 1370 C C . GLU A 1 168 ? -3.354 0.998 -6.637 1.00 95.12 168 GLU A C 1
ATOM 1372 O O . GLU A 1 168 ? -3.898 0.692 -7.698 1.00 95.12 168 GLU A O 1
ATOM 1377 N N . ILE A 1 169 ? -2.316 0.312 -6.145 1.00 95.81 169 ILE A N 1
ATOM 1378 C CA . ILE A 1 169 ? -1.793 -0.929 -6.738 1.00 95.81 169 ILE A CA 1
ATOM 1379 C C . ILE A 1 169 ? -2.871 -2.018 -6.721 1.00 95.81 169 ILE A C 1
ATOM 1381 O O . ILE A 1 169 ? -3.144 -2.629 -7.758 1.00 95.81 169 ILE A O 1
ATOM 1385 N N . ASP A 1 170 ? -3.499 -2.251 -5.566 1.00 96.12 170 ASP A N 1
ATOM 1386 C CA . ASP A 1 170 ? -4.473 -3.328 -5.414 1.00 96.12 170 ASP A CA 1
ATOM 1387 C C . ASP A 1 170 ? -5.751 -3.092 -6.214 1.00 96.12 170 ASP A C 1
ATOM 1389 O O . ASP A 1 170 ? -6.275 -4.013 -6.847 1.00 96.12 170 ASP A O 1
ATOM 1393 N N . GLU A 1 171 ? -6.246 -1.857 -6.233 1.00 96.56 171 GLU A N 1
ATOM 1394 C CA . GLU A 1 171 ? -7.396 -1.499 -7.055 1.00 96.56 171 GLU A CA 1
ATOM 1395 C C . GLU A 1 171 ? -7.083 -1.663 -8.546 1.00 96.56 171 GLU A C 1
ATOM 1397 O O . GLU A 1 171 ? -7.874 -2.241 -9.298 1.00 96.56 171 GLU A O 1
ATOM 1402 N N . HIS A 1 172 ? -5.912 -1.198 -8.985 1.00 95.81 172 HIS A N 1
ATOM 1403 C CA . HIS A 1 172 ? -5.550 -1.213 -10.397 1.00 95.81 172 HIS A CA 1
ATOM 1404 C C . HIS A 1 172 ? -5.336 -2.634 -10.929 1.00 95.81 172 HIS A C 1
ATOM 1406 O O . HIS A 1 172 ? -5.987 -3.025 -11.906 1.00 95.81 172 HIS A O 1
ATOM 1412 N N . TYR A 1 173 ? -4.485 -3.429 -10.273 1.00 96.19 173 TYR A N 1
ATOM 1413 C CA . TYR A 1 173 ? -4.094 -4.756 -10.762 1.00 96.19 173 TYR A CA 1
ATOM 1414 C C . TYR A 1 173 ? -4.987 -5.889 -10.269 1.00 96.19 173 TYR A C 1
ATOM 1416 O O . TYR A 1 173 ? -5.132 -6.889 -10.968 1.00 96.19 173 TYR A O 1
ATOM 1424 N N . PHE A 1 174 ? -5.598 -5.769 -9.094 1.00 95.19 174 PHE A N 1
ATOM 1425 C CA . PHE A 1 174 ? -6.354 -6.873 -8.490 1.00 95.19 174 PHE A CA 1
ATOM 1426 C C . PHE A 1 174 ? -7.845 -6.578 -8.371 1.00 95.19 174 PHE A C 1
ATOM 1428 O O . PHE A 1 174 ? -8.609 -7.446 -7.954 1.00 95.19 174 PHE A O 1
ATOM 1435 N N . LYS A 1 175 ? -8.273 -5.380 -8.795 1.00 95.44 175 LYS A N 1
ATOM 1436 C CA . LYS A 1 175 ? -9.666 -4.915 -8.724 1.00 95.44 175 LYS A CA 1
ATOM 1437 C C . LYS A 1 175 ? -10.218 -4.957 -7.297 1.00 95.44 175 LYS A C 1
ATOM 1439 O O . LYS A 1 175 ? -11.434 -5.015 -7.104 1.00 95.44 175 LYS A O 1
ATOM 1444 N N . THR A 1 176 ? -9.322 -4.910 -6.310 1.00 95.88 176 THR A N 1
ATOM 1445 C CA . THR A 1 176 ? -9.673 -4.808 -4.899 1.00 95.88 176 THR A CA 1
ATOM 1446 C C . THR A 1 1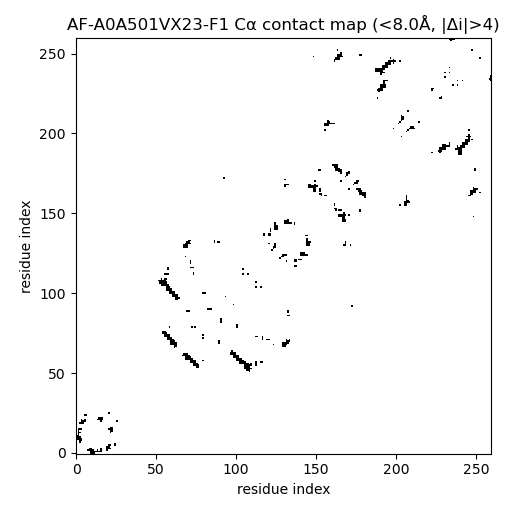76 ? -10.395 -3.490 -4.685 1.00 95.88 176 THR A C 1
ATOM 1448 O O . THR A 1 176 ? -9.955 -2.447 -5.161 1.00 95.88 176 THR A O 1
ATOM 1451 N N . LYS A 1 177 ? -11.513 -3.533 -3.970 1.00 96.69 177 LYS A N 1
ATOM 1452 C CA . LYS A 1 177 ? -12.273 -2.341 -3.597 1.00 96.69 177 LYS A CA 1
ATOM 1453 C C . LYS A 1 177 ? -12.078 -2.062 -2.120 1.00 96.69 177 LYS A C 1
ATOM 1455 O O . LYS A 1 177 ? -11.805 -2.984 -1.353 1.00 96.69 177 LYS A O 1
ATOM 1460 N N . TYR A 1 178 ? -12.270 -0.807 -1.727 1.00 96.50 178 TYR A N 1
ATOM 1461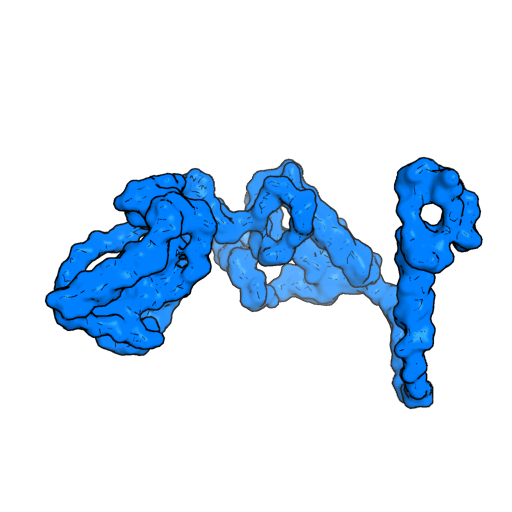 C CA . TYR A 1 178 ? -12.401 -0.485 -0.314 1.00 96.50 178 TYR A CA 1
ATOM 1462 C C . TYR A 1 178 ? -13.583 -1.253 0.302 1.00 96.50 178 TYR A C 1
ATOM 1464 O O . TYR A 1 178 ? -14.544 -1.617 -0.386 1.00 96.50 178 TYR A O 1
ATOM 1472 N N . ARG A 1 179 ? -13.524 -1.478 1.614 1.00 95.06 179 ARG A N 1
ATOM 1473 C CA . ARG A 1 179 ? -14.550 -2.196 2.371 1.00 95.06 179 ARG A CA 1
ATOM 1474 C C . ARG A 1 179 ? -14.932 -1.406 3.630 1.00 95.06 179 ARG A C 1
ATOM 1476 O O . ARG A 1 179 ? -14.037 -1.005 4.370 1.00 95.06 179 ARG A O 1
ATOM 1483 N N . PRO A 1 180 ? -16.228 -1.179 3.907 1.00 94.00 180 PRO A N 1
ATOM 1484 C CA . PRO A 1 180 ? -16.647 -0.598 5.181 1.00 94.00 180 PRO A CA 1
ATOM 1485 C C . PRO A 1 180 ? -16.330 -1.543 6.348 1.00 94.00 180 PRO A C 1
ATOM 1487 O O . PRO A 1 180 ? -16.306 -2.762 6.174 1.00 94.00 180 PRO A O 1
ATOM 1490 N N . PHE A 1 181 ? -16.109 -0.989 7.540 1.00 91.81 181 PHE A N 1
ATOM 1491 C CA . PHE A 1 181 ? -16.037 -1.809 8.750 1.00 91.81 181 PHE A CA 1
ATOM 1492 C C . PHE A 1 181 ? -17.370 -2.510 9.020 1.00 91.81 181 PHE A C 1
ATOM 1494 O O . PHE A 1 181 ? -18.433 -2.036 8.615 1.00 91.81 181 PHE A O 1
ATOM 1501 N N . ASP A 1 182 ? -17.285 -3.642 9.714 1.00 89.94 182 ASP A N 1
ATOM 1502 C CA . ASP A 1 182 ? -18.458 -4.392 10.141 1.00 89.94 182 ASP A CA 1
ATOM 1503 C C . ASP A 1 182 ? -19.255 -3.598 11.186 1.00 89.94 182 ASP A C 1
ATOM 1505 O O . ASP A 1 182 ? -18.689 -2.855 11.996 1.00 89.94 182 ASP A O 1
ATOM 1509 N N . GLU A 1 183 ? -20.580 -3.753 11.168 1.00 90.31 183 GLU A N 1
ATOM 1510 C CA . GLU A 1 183 ? -21.435 -3.159 12.191 1.00 90.31 183 GLU A CA 1
ATOM 1511 C C . GLU A 1 183 ? -21.101 -3.731 13.574 1.00 90.31 183 GLU A C 1
ATOM 1513 O O . GLU A 1 183 ? -20.746 -4.901 13.740 1.00 90.31 183 GLU A O 1
ATOM 1518 N N . VAL A 1 184 ? -21.205 -2.883 14.596 1.00 89.19 184 VAL A N 1
ATOM 1519 C CA . VAL A 1 184 ? -20.817 -3.257 15.954 1.00 89.19 184 VAL A CA 1
ATOM 1520 C C . VAL A 1 184 ? -21.944 -4.027 16.634 1.00 89.19 184 VAL A C 1
ATOM 1522 O O . VAL A 1 184 ? -22.934 -3.451 17.086 1.00 89.19 184 VAL A O 1
ATOM 1525 N N . GLU A 1 185 ? -21.749 -5.331 16.798 1.00 92.31 185 GLU A N 1
ATOM 1526 C CA . GLU A 1 185 ? -22.597 -6.165 17.646 1.00 92.31 185 GLU A CA 1
ATOM 1527 C C . GLU A 1 185 ? -22.075 -6.180 19.090 1.00 92.31 185 GLU A C 1
ATOM 1529 O O . GLU A 1 185 ? -20.964 -6.638 19.361 1.00 92.31 185 GLU A O 1
ATOM 1534 N N . LEU A 1 186 ? -22.894 -5.743 20.057 1.00 91.12 186 LEU A N 1
ATOM 1535 C CA . LEU A 1 186 ? -22.502 -5.701 21.478 1.00 91.12 186 LEU A CA 1
ATOM 1536 C C . LEU A 1 186 ? -22.018 -7.061 22.010 1.00 91.12 186 LEU A C 1
ATOM 1538 O O . LEU A 1 186 ? -21.108 -7.114 22.836 1.00 91.12 186 LEU A O 1
ATOM 1542 N N . ALA A 1 187 ? -22.590 -8.162 21.515 1.00 91.50 187 ALA A N 1
ATOM 1543 C CA . ALA A 1 187 ? -22.185 -9.514 21.891 1.00 91.50 187 ALA A CA 1
ATOM 1544 C C . ALA A 1 187 ? -20.728 -9.833 21.504 1.00 91.50 187 ALA A C 1
ATOM 1546 O O . ALA A 1 187 ? -20.072 -10.604 22.205 1.00 91.50 187 ALA A O 1
ATOM 1547 N N . MET A 1 188 ? -20.204 -9.206 20.447 1.00 93.44 188 MET A N 1
ATOM 1548 C CA . MET A 1 188 ? -18.831 -9.391 19.967 1.00 93.44 188 MET A CA 1
ATOM 1549 C C . MET A 1 188 ? -17.812 -8.559 20.753 1.00 93.44 188 MET A C 1
ATOM 1551 O O . MET A 1 188 ? -16.610 -8.804 20.669 1.00 93.44 188 MET A O 1
ATOM 1555 N N . LEU A 1 189 ? -18.257 -7.611 21.581 1.00 95.44 189 LEU A N 1
ATOM 1556 C CA . LEU A 1 189 ? -17.373 -6.741 22.359 1.00 95.44 189 LEU A CA 1
ATOM 1557 C C . LEU A 1 189 ? -16.928 -7.340 23.699 1.00 95.44 189 LEU A C 1
ATOM 1559 O O . LEU A 1 189 ? -16.367 -6.629 24.524 1.00 95.44 189 LEU A O 1
ATOM 1563 N N . GLN A 1 190 ? -17.139 -8.632 23.955 1.00 95.12 190 GLN A N 1
ATOM 1564 C CA . GLN A 1 190 ? -16.764 -9.255 25.233 1.00 95.12 190 GLN A CA 1
ATOM 1565 C C . GLN A 1 190 ? -15.248 -9.271 25.473 1.00 95.12 190 GLN A C 1
ATOM 1567 O O . GLN A 1 190 ? -14.792 -9.058 26.598 1.00 95.12 190 GLN A O 1
ATOM 1572 N N . LYS A 1 191 ? -14.457 -9.546 24.432 1.00 95.88 191 LYS A N 1
ATOM 1573 C CA . LYS A 1 191 ? -13.000 -9.694 24.497 1.00 95.88 191 LYS A CA 1
ATOM 1574 C C . LYS A 1 191 ? -12.354 -9.031 23.287 1.00 95.88 191 LYS A C 1
ATOM 1576 O O . LYS A 1 191 ? -12.200 -9.642 22.230 1.00 95.88 191 LYS A O 1
ATOM 1581 N N . VAL A 1 192 ? -11.986 -7.768 23.448 1.00 96.31 192 VAL A N 1
ATOM 1582 C CA . VAL A 1 192 ? -11.551 -6.909 22.343 1.00 96.31 192 VAL A CA 1
ATOM 1583 C C . VAL A 1 192 ? -10.035 -6.795 22.278 1.00 96.31 192 VAL A C 1
ATOM 1585 O O . VAL A 1 192 ? -9.360 -6.766 23.307 1.00 96.31 192 VAL A O 1
ATOM 1588 N N . TYR A 1 193 ? -9.496 -6.676 21.073 1.00 95.12 193 TYR A N 1
ATOM 1589 C CA . TYR A 1 193 ? -8.117 -6.256 20.842 1.00 95.12 193 TYR A CA 1
ATOM 1590 C C . TYR A 1 193 ? -8.112 -4.981 20.002 1.00 95.12 193 TYR A C 1
ATOM 1592 O O . TYR A 1 193 ? -8.798 -4.911 18.985 1.00 95.12 193 TYR A O 1
ATOM 1600 N N . PHE A 1 194 ? -7.332 -3.984 20.411 1.00 94.44 194 PHE A N 1
ATOM 1601 C CA . PHE A 1 194 ? -7.117 -2.792 19.598 1.00 94.44 194 PHE A CA 1
ATOM 1602 C C . PHE A 1 194 ? -6.011 -3.058 18.584 1.00 94.44 194 PHE A C 1
ATOM 1604 O O . PHE A 1 194 ? -4.883 -3.365 18.965 1.00 94.44 194 PHE A O 1
ATOM 1611 N N . VAL A 1 195 ? -6.336 -2.945 17.299 1.00 91.50 195 VAL A N 1
ATOM 1612 C CA . VAL A 1 195 ? -5.349 -2.996 16.223 1.00 91.50 195 VAL A CA 1
ATOM 1613 C C . VAL A 1 195 ? -4.648 -1.648 16.189 1.00 91.50 195 VAL A C 1
ATOM 1615 O O . VAL A 1 195 ? -5.224 -0.635 15.791 1.00 91.50 195 VAL A O 1
ATOM 1618 N N . GLU A 1 196 ? -3.415 -1.649 16.684 1.00 84.31 196 GLU A N 1
ATOM 1619 C CA . GLU A 1 196 ? -2.559 -0.471 16.710 1.00 84.31 196 GLU A CA 1
ATOM 1620 C C . GLU A 1 196 ? -2.041 -0.159 15.302 1.00 84.31 196 GLU A C 1
ATOM 1622 O O . GLU A 1 196 ? -1.550 -1.038 14.592 1.00 84.31 196 GLU A O 1
ATOM 1627 N N . GLY A 1 197 ? -2.139 1.112 14.923 1.00 79.69 197 GLY A N 1
ATOM 1628 C CA . GLY A 1 197 ? -1.706 1.649 13.640 1.00 79.69 197 GLY A CA 1
ATOM 1629 C C . GLY A 1 197 ? -1.222 3.087 13.803 1.00 79.69 197 GLY A C 1
ATOM 1630 O O . GLY A 1 197 ? -1.442 3.721 14.838 1.00 79.69 197 GLY A O 1
ATOM 1631 N N . SER A 1 198 ? -0.517 3.600 12.795 1.00 82.81 198 SER A N 1
ATOM 1632 C CA . SER A 1 198 ? -0.146 5.016 12.766 1.00 82.81 198 SER A CA 1
ATOM 1633 C C . SER A 1 198 ? -1.315 5.818 12.217 1.00 82.81 198 SER A C 1
ATOM 1635 O O . SER A 1 198 ? -1.593 5.746 11.026 1.00 82.81 198 SER A O 1
ATOM 1637 N N . ILE A 1 199 ? -1.975 6.594 13.074 1.00 88.19 199 ILE A N 1
ATOM 1638 C CA . ILE A 1 199 ? -3.036 7.501 12.639 1.00 88.19 199 ILE A CA 1
ATOM 1639 C C . ILE A 1 199 ? -2.441 8.678 11.860 1.00 88.19 199 ILE A C 1
ATOM 1641 O O . ILE A 1 199 ? -1.490 9.329 12.309 1.00 88.19 199 ILE A O 1
ATOM 1645 N N . SER A 1 200 ? -2.993 8.968 10.682 1.00 90.19 200 SER A N 1
ATOM 1646 C CA . SER A 1 200 ? -2.551 10.121 9.897 1.00 90.19 200 SER A CA 1
ATOM 1647 C C . SER A 1 200 ? -3.024 11.432 10.538 1.00 90.19 200 SER A C 1
ATOM 1649 O O . SER A 1 200 ? -4.074 11.495 11.180 1.00 90.19 200 SER A O 1
ATOM 1651 N N . GLN A 1 201 ? -2.288 12.529 10.329 1.00 91.88 201 GLN A N 1
ATOM 1652 C CA . GLN A 1 201 ? -2.718 13.846 10.822 1.00 91.88 201 GLN A CA 1
ATOM 1653 C C . GLN A 1 201 ? -4.084 14.251 10.245 1.00 91.88 201 GLN A C 1
ATOM 1655 O O . GLN A 1 201 ? -4.875 14.903 10.929 1.00 91.88 201 GLN A O 1
ATOM 1660 N N . GLN A 1 202 ? -4.364 13.875 8.994 1.00 93.25 202 GLN A N 1
ATOM 1661 C CA . GLN A 1 202 ? -5.639 14.166 8.340 1.00 93.25 202 GLN A CA 1
ATOM 1662 C C . GLN A 1 202 ? -6.782 13.405 9.003 1.00 93.25 202 GLN A C 1
ATOM 1664 O O . GLN A 1 202 ? -7.781 14.024 9.354 1.00 93.25 202 GLN A O 1
ATOM 1669 N N . GLU A 1 203 ? -6.617 12.105 9.238 1.00 93.44 203 GLU A N 1
ATOM 1670 C CA . GLU A 1 203 ? -7.606 11.281 9.931 1.00 93.44 203 GLU A CA 1
ATOM 1671 C C . GLU A 1 203 ? -7.862 11.800 11.352 1.00 93.44 203 GLU A C 1
ATOM 1673 O O . GLU A 1 203 ? -9.004 12.091 11.710 1.00 93.44 203 GLU A O 1
ATOM 1678 N N . ALA A 1 204 ? -6.798 12.030 12.131 1.00 93.75 204 ALA A N 1
ATOM 1679 C CA . ALA A 1 204 ? -6.891 12.573 13.487 1.00 93.75 204 ALA A CA 1
ATOM 1680 C C . ALA A 1 204 ? -7.655 13.908 13.532 1.00 93.75 204 ALA A C 1
ATOM 1682 O O . ALA A 1 204 ? -8.450 14.149 14.440 1.00 93.75 204 ALA A O 1
ATOM 1683 N N . THR A 1 205 ? -7.436 14.776 12.542 1.00 96.00 205 THR A N 1
ATOM 1684 C CA . THR A 1 205 ? -8.070 16.099 12.484 1.00 96.00 205 THR A CA 1
ATOM 1685 C C . THR A 1 205 ? -9.510 16.024 11.979 1.00 96.00 205 THR A C 1
ATOM 1687 O O . THR A 1 205 ? -10.392 16.644 12.564 1.00 96.00 205 THR A O 1
ATOM 1690 N N . ILE A 1 206 ? -9.762 15.283 10.898 1.00 96.75 206 ILE A N 1
ATOM 1691 C CA . ILE A 1 206 ? -11.055 15.277 10.208 1.00 96.75 206 ILE A CA 1
ATOM 1692 C C . ILE A 1 206 ? -12.039 14.342 10.901 1.00 96.75 206 ILE A C 1
ATOM 1694 O O . ILE A 1 206 ? -13.157 14.762 11.166 1.00 96.75 206 ILE A O 1
ATOM 1698 N N . VAL A 1 207 ? -11.643 13.101 11.198 1.00 94.94 207 VAL A N 1
ATOM 1699 C CA . VAL A 1 207 ? -12.537 12.091 11.788 1.00 94.94 207 VAL A CA 1
ATOM 1700 C C . VAL A 1 207 ? -12.773 12.391 13.265 1.00 94.94 207 VAL A C 1
ATOM 1702 O O . VAL A 1 207 ? -13.917 12.416 13.714 1.00 94.94 207 VAL A O 1
ATOM 1705 N N . TYR A 1 208 ? -11.695 12.680 13.999 1.00 93.69 208 TYR A N 1
ATOM 1706 C CA . TYR A 1 208 ? -11.716 12.833 15.458 1.00 93.69 208 TYR A CA 1
ATOM 1707 C C . TYR A 1 208 ? -11.670 14.290 15.939 1.00 93.69 208 TYR A C 1
ATOM 1709 O O . TYR A 1 208 ? -11.527 14.534 17.136 1.00 93.69 208 TYR A O 1
ATOM 1717 N N . GLY A 1 209 ? -11.741 15.279 15.044 1.00 94.06 209 GLY A N 1
ATOM 1718 C CA . GLY A 1 209 ? -11.723 16.698 15.426 1.00 94.06 209 GLY A CA 1
ATOM 1719 C C . GLY A 1 209 ? -10.442 17.150 16.141 1.00 94.06 209 GLY A C 1
ATOM 1720 O O . GLY A 1 209 ? -10.479 18.122 16.888 1.00 94.06 209 GLY A O 1
ATOM 1721 N N . GLY A 1 210 ? -9.328 16.429 15.973 1.00 94.44 210 GLY A N 1
ATOM 1722 C CA . GLY A 1 210 ? -8.073 16.663 16.698 1.00 94.44 210 GLY A CA 1
ATOM 1723 C C . GLY A 1 210 ? -8.013 16.040 18.100 1.00 94.44 210 GLY A C 1
ATOM 1724 O O . GLY A 1 210 ? -6.985 16.137 18.764 1.00 94.44 210 GLY A O 1
ATOM 1725 N N . GLU A 1 211 ? -9.067 15.351 18.541 1.00 94.69 211 GLU A N 1
ATOM 1726 C CA . GLU A 1 211 ? -9.235 14.849 19.912 1.00 94.69 211 GLU A CA 1
ATOM 1727 C C . GLU A 1 211 ? -9.122 13.312 20.002 1.00 94.69 211 GLU A C 1
ATOM 1729 O O . GLU A 1 211 ? -9.730 12.679 20.865 1.00 94.69 211 GLU A O 1
ATOM 1734 N N . PHE A 1 212 ? -8.338 12.676 19.121 1.00 93.00 212 PHE A N 1
ATOM 1735 C CA . PHE A 1 212 ? -8.224 11.207 19.027 1.00 93.00 212 PHE A CA 1
ATOM 1736 C C . PHE A 1 212 ? -7.999 10.509 20.384 1.00 93.00 212 PHE A C 1
ATOM 1738 O O . PHE A 1 212 ? -8.689 9.548 20.718 1.00 93.00 212 PHE A O 1
ATOM 1745 N N . ASN A 1 213 ? -7.089 11.026 21.216 1.00 93.31 213 ASN A N 1
ATOM 1746 C CA . ASN A 1 213 ? -6.790 10.436 22.528 1.00 93.31 213 ASN A CA 1
ATOM 1747 C C . ASN A 1 213 ? -7.989 10.468 23.488 1.00 93.31 213 ASN A C 1
ATOM 1749 O O . ASN A 1 213 ? -8.155 9.558 24.307 1.00 93.31 213 ASN A O 1
ATOM 1753 N N . LYS A 1 214 ? -8.829 11.504 23.390 1.00 94.88 214 LYS A N 1
ATOM 1754 C CA . LYS A 1 214 ? -10.067 11.607 24.162 1.00 94.88 214 LYS A CA 1
ATOM 1755 C C . LYS A 1 214 ? -11.062 10.546 23.698 1.00 94.88 214 LYS A C 1
ATOM 1757 O O . LYS A 1 214 ? -11.548 9.792 24.536 1.00 94.88 214 LYS A O 1
ATOM 1762 N N . TYR A 1 215 ? -11.274 10.417 22.385 1.00 92.75 215 TYR A N 1
ATOM 1763 C CA . TYR A 1 215 ? -12.120 9.365 21.808 1.00 92.75 215 TYR A CA 1
ATOM 1764 C C . TYR A 1 215 ? -11.666 7.965 22.233 1.00 92.75 215 TYR A C 1
ATOM 1766 O O . TYR A 1 215 ? -12.476 7.174 22.712 1.00 92.75 215 TYR A O 1
ATOM 1774 N N . LEU A 1 216 ? -10.367 7.670 22.143 1.00 94.00 216 LEU A N 1
ATOM 1775 C CA . LEU A 1 216 ? -9.815 6.387 22.577 1.00 94.00 216 LEU A CA 1
ATOM 1776 C C . LEU A 1 216 ? -10.072 6.127 24.070 1.00 94.00 216 LEU A C 1
ATOM 1778 O O . LEU A 1 216 ? -10.506 5.038 24.450 1.00 94.00 216 LEU A O 1
ATOM 1782 N N . SER A 1 217 ? -9.849 7.135 24.916 1.00 96.31 217 SER A N 1
ATOM 1783 C CA . SER A 1 217 ? -10.097 7.037 26.359 1.00 96.31 217 SER A CA 1
ATOM 1784 C C . SER A 1 217 ? -11.576 6.787 26.670 1.00 96.31 217 SER A C 1
ATOM 1786 O O . SER A 1 217 ? -11.903 5.971 27.538 1.00 96.31 217 SER A O 1
ATOM 1788 N N . ASP A 1 218 ? -12.476 7.450 25.943 1.00 95.69 218 ASP A N 1
ATOM 1789 C CA . ASP A 1 218 ? -13.922 7.293 26.083 1.00 95.69 218 ASP A CA 1
ATOM 1790 C C . ASP A 1 218 ? -14.383 5.894 25.665 1.00 95.69 218 ASP A C 1
ATOM 1792 O O . ASP A 1 218 ? -15.111 5.248 26.423 1.00 95.69 218 ASP A O 1
ATOM 1796 N N . VAL A 1 219 ? -13.881 5.372 24.541 1.00 94.44 219 VAL A N 1
ATOM 1797 C CA . VAL A 1 219 ? -14.158 4.001 24.082 1.00 94.44 219 VAL A CA 1
ATOM 1798 C C . VAL A 1 219 ? -13.663 2.974 25.101 1.00 94.44 219 VAL A C 1
ATOM 1800 O O . VAL A 1 219 ? -14.407 2.075 25.487 1.00 94.44 219 VAL A O 1
ATOM 1803 N N . GLN A 1 220 ? -12.437 3.114 25.611 1.00 96.81 220 GLN A N 1
ATOM 1804 C CA . GLN A 1 220 ? -11.894 2.203 26.627 1.00 96.81 220 GLN A CA 1
ATOM 1805 C C . GLN A 1 220 ? -12.695 2.232 27.934 1.00 96.81 220 GLN A C 1
ATOM 1807 O O . GLN A 1 220 ? -12.877 1.197 28.581 1.00 96.81 220 GLN A O 1
ATOM 1812 N N . ARG A 1 221 ? -13.174 3.410 28.347 1.00 97.88 221 ARG A N 1
ATOM 1813 C CA . ARG A 1 221 ? -14.039 3.560 29.522 1.00 97.88 221 ARG A CA 1
ATOM 1814 C C . ARG A 1 221 ? -15.400 2.905 29.299 1.00 97.88 221 ARG A C 1
ATOM 1816 O O . ARG A 1 221 ? -15.864 2.190 30.184 1.00 97.88 221 ARG A O 1
ATOM 1823 N N . TRP A 1 222 ? -16.005 3.111 28.135 1.00 96.81 222 TRP A N 1
ATOM 1824 C CA . TRP A 1 222 ? -17.281 2.502 27.772 1.00 96.81 222 TRP A CA 1
ATOM 1825 C C . TRP A 1 222 ? -17.193 0.970 27.705 1.00 96.81 222 TRP A C 1
ATOM 1827 O O . TRP A 1 222 ? -18.016 0.279 28.303 1.00 96.81 222 TRP A O 1
ATOM 1837 N N . LEU A 1 223 ? -16.131 0.425 27.103 1.00 97.12 223 LEU A N 1
ATOM 1838 C CA . LEU A 1 223 ? -15.863 -1.017 27.082 1.00 97.12 223 LEU A CA 1
ATOM 1839 C C . LEU A 1 223 ? -15.819 -1.614 28.499 1.00 97.12 223 LEU A C 1
ATOM 1841 O O . LEU A 1 223 ? -16.411 -2.661 28.755 1.00 97.12 223 LEU A O 1
ATOM 1845 N N . LYS A 1 224 ? -15.187 -0.924 29.457 1.00 95.88 224 LYS A N 1
ATOM 1846 C CA . LYS A 1 224 ? -15.175 -1.360 30.864 1.00 95.88 224 LYS A CA 1
ATOM 1847 C C . LYS A 1 224 ? -16.570 -1.356 31.493 1.00 95.88 224 LYS A C 1
ATOM 1849 O O . LYS A 1 224 ? -16.873 -2.252 32.273 1.00 95.88 224 LYS A O 1
ATOM 1854 N N . GLN A 1 225 ? -17.417 -0.381 31.161 1.00 96.75 225 GLN A N 1
ATOM 1855 C CA . GLN A 1 225 ? -18.788 -0.299 31.684 1.00 96.75 225 GLN A CA 1
ATOM 1856 C C . GLN A 1 225 ? -19.663 -1.466 31.215 1.00 96.75 225 GLN A C 1
ATOM 1858 O O . GLN A 1 225 ? -20.513 -1.925 31.973 1.00 96.75 225 GLN A O 1
ATOM 1863 N N . ILE A 1 226 ? -19.426 -1.982 30.006 1.00 95.88 226 ILE A N 1
ATOM 1864 C CA . ILE A 1 226 ? -20.125 -3.165 29.479 1.00 95.88 226 ILE A CA 1
ATOM 1865 C C . ILE A 1 226 ? -19.441 -4.492 29.861 1.00 95.88 226 ILE A C 1
ATOM 1867 O O . ILE A 1 226 ? -19.760 -5.532 29.292 1.00 95.88 226 ILE A O 1
ATOM 1871 N N . ASN A 1 227 ? -18.509 -4.473 30.824 1.00 95.88 227 ASN A N 1
ATOM 1872 C CA . ASN A 1 227 ? -17.719 -5.629 31.269 1.00 95.88 227 ASN A CA 1
ATOM 1873 C C . ASN A 1 227 ? -16.883 -6.298 30.157 1.00 95.88 227 ASN A C 1
ATOM 1875 O O . ASN A 1 227 ? -16.614 -7.500 30.210 1.00 95.88 227 ASN A O 1
ATOM 1879 N N . SER A 1 228 ? -16.438 -5.526 29.162 1.00 97.25 228 SER A N 1
ATOM 1880 C CA . SER A 1 228 ? -15.491 -5.996 28.149 1.00 97.25 228 SER A CA 1
ATOM 1881 C C . SER A 1 228 ? -14.089 -6.184 28.731 1.00 97.25 228 SER A C 1
ATOM 1883 O O . SER A 1 228 ? -13.624 -5.406 29.569 1.00 97.25 228 SER A O 1
ATOM 1885 N N . THR A 1 229 ? -13.374 -7.193 28.238 1.00 96.81 229 THR A N 1
ATOM 1886 C CA . THR A 1 229 ? -11.948 -7.396 28.511 1.00 96.81 229 THR A CA 1
ATOM 1887 C C . THR A 1 229 ? -11.111 -6.908 27.333 1.00 96.81 229 THR A C 1
ATOM 1889 O O . THR A 1 229 ? -11.210 -7.453 26.236 1.00 96.81 229 THR A O 1
ATOM 1892 N N . ILE A 1 230 ? -10.228 -5.935 27.571 1.00 96.62 230 ILE A N 1
ATOM 1893 C CA . ILE A 1 230 ? -9.237 -5.494 26.580 1.00 96.62 230 ILE A CA 1
ATOM 1894 C C . ILE A 1 230 ? -8.017 -6.420 26.653 1.00 96.62 230 ILE A C 1
ATOM 1896 O O . ILE A 1 230 ? -7.350 -6.521 27.686 1.00 96.62 230 ILE A O 1
ATOM 1900 N N . LEU A 1 231 ? -7.732 -7.110 25.555 1.00 95.75 231 LEU A N 1
ATOM 1901 C CA . LEU A 1 231 ? -6.647 -8.073 25.426 1.00 95.75 231 LEU A CA 1
ATOM 1902 C C . LEU A 1 231 ? -5.345 -7.393 24.989 1.00 95.75 231 LEU A C 1
ATOM 1904 O O . LEU A 1 231 ? -5.350 -6.415 24.250 1.00 95.75 231 LEU A O 1
ATOM 1908 N N . LYS A 1 232 ? -4.208 -7.952 25.422 1.00 93.38 232 LYS A N 1
ATOM 1909 C CA . LYS A 1 232 ? -2.863 -7.435 25.096 1.00 93.38 232 LYS A CA 1
ATOM 1910 C C . LYS A 1 232 ? -2.287 -7.967 23.784 1.00 93.38 232 LYS A C 1
ATOM 1912 O O . LYS A 1 232 ? -1.278 -7.462 23.313 1.00 93.38 232 LYS A O 1
ATOM 1917 N N . THR A 1 233 ? -2.865 -9.032 23.234 1.00 91.69 233 THR A N 1
ATOM 1918 C CA . THR A 1 233 ? -2.366 -9.684 22.021 1.00 91.69 233 THR A CA 1
ATOM 1919 C C . THR A 1 233 ? -3.517 -10.051 21.106 1.00 91.69 233 THR A C 1
ATOM 1921 O O . THR A 1 233 ? -4.538 -10.570 21.562 1.00 91.69 233 THR A O 1
ATOM 1924 N N . ARG A 1 234 ? -3.317 -9.820 19.807 1.00 89.38 234 ARG A N 1
ATOM 1925 C CA . ARG A 1 234 ? -4.260 -10.202 18.754 1.00 89.38 234 ARG A CA 1
ATOM 1926 C C . ARG A 1 234 ? -4.389 -11.710 18.567 1.00 89.38 234 ARG A C 1
ATOM 1928 O O . ARG A 1 234 ? -5.391 -12.157 18.037 1.00 89.38 234 ARG A O 1
ATOM 1935 N N . PHE A 1 235 ? -3.388 -12.477 19.006 1.00 89.56 235 PHE A N 1
ATOM 1936 C CA . PHE A 1 235 ? -3.308 -13.933 18.821 1.00 89.56 235 PHE A CA 1
ATOM 1937 C C . PHE A 1 235 ? -3.996 -14.728 19.941 1.00 89.56 235 PHE A C 1
ATOM 1939 O O . PHE A 1 235 ? -3.852 -15.948 20.040 1.00 89.56 235 PHE A O 1
ATOM 1946 N N . ALA A 1 236 ? -4.690 -14.054 20.860 1.00 90.25 236 ALA A N 1
ATOM 1947 C CA . ALA A 1 236 ? -5.450 -14.750 21.882 1.00 90.25 236 ALA A CA 1
ATOM 1948 C C . ALA A 1 236 ? -6.656 -15.444 21.228 1.00 90.25 236 ALA A C 1
ATOM 1950 O O . ALA A 1 236 ? -7.528 -14.784 20.679 1.00 90.25 236 ALA A O 1
ATOM 1951 N N . LYS A 1 237 ? -6.765 -16.771 21.382 1.00 87.94 237 LYS A N 1
ATOM 1952 C CA . LYS A 1 237 ? -7.884 -17.584 20.849 1.00 87.94 237 LYS A CA 1
ATOM 1953 C C . LYS A 1 237 ? -9.275 -17.128 21.302 1.00 87.94 237 LYS A C 1
ATOM 1955 O O . LYS A 1 237 ? -10.282 -17.603 20.799 1.00 87.94 237 LYS A O 1
ATOM 1960 N N . SER A 1 238 ? -9.326 -16.284 22.326 1.00 91.62 238 SER A N 1
ATOM 1961 C CA . SER A 1 238 ? -10.556 -15.756 22.891 1.00 91.62 238 SER A CA 1
ATOM 1962 C C . SER A 1 238 ? -10.907 -14.357 22.394 1.00 91.62 238 SER A C 1
ATOM 1964 O O . SER A 1 238 ? -11.820 -13.774 22.968 1.00 91.62 238 SER A O 1
ATOM 1966 N N . VAL A 1 239 ? -10.162 -13.770 21.449 1.00 93.12 239 VAL A N 1
ATOM 1967 C CA . VAL A 1 239 ? -10.550 -12.487 20.846 1.00 93.12 239 VAL A CA 1
ATOM 1968 C C . VAL A 1 239 ? -11.907 -12.671 20.175 1.00 93.12 239 VAL A C 1
ATOM 1970 O O . VAL A 1 239 ? -12.099 -13.609 19.408 1.00 93.12 239 VAL A O 1
ATOM 1973 N N . THR A 1 240 ? -12.848 -11.787 20.490 1.00 93.12 240 THR A N 1
ATOM 1974 C CA . THR A 1 240 ? -14.183 -11.760 19.882 1.00 93.12 240 THR A CA 1
ATOM 1975 C C . THR A 1 240 ? -14.358 -10.580 18.932 1.00 93.12 240 THR A C 1
ATOM 1977 O O . THR A 1 240 ? -15.240 -10.618 18.084 1.00 93.12 240 THR A O 1
ATOM 1980 N N . SER A 1 241 ? -13.531 -9.534 19.048 1.00 93.25 241 SER A N 1
ATOM 1981 C CA . SER A 1 241 ? -13.561 -8.382 18.144 1.00 93.25 241 SER A CA 1
ATOM 1982 C C . SER A 1 241 ? -12.208 -7.670 18.077 1.00 93.25 241 SER A C 1
ATOM 1984 O O . SER A 1 241 ? -11.485 -7.566 19.075 1.00 93.25 241 SER A O 1
ATOM 1986 N N . TRP A 1 242 ? -11.887 -7.157 16.890 1.00 92.75 242 TRP A N 1
ATOM 1987 C CA . TRP A 1 242 ? -10.740 -6.292 16.631 1.00 92.75 242 TRP A CA 1
ATOM 1988 C C . TRP A 1 242 ? -11.225 -4.872 16.361 1.00 92.75 242 TRP A C 1
ATOM 1990 O O . TRP A 1 242 ? -11.987 -4.643 15.425 1.00 92.75 242 TRP A O 1
ATOM 2000 N N . ILE A 1 243 ? -10.765 -3.920 17.167 1.00 92.69 243 ILE A N 1
ATOM 2001 C CA . ILE A 1 243 ? -11.097 -2.504 17.015 1.00 92.69 243 ILE A CA 1
ATOM 2002 C C . ILE A 1 243 ? -9.909 -1.809 16.360 1.00 92.69 243 ILE A C 1
ATOM 2004 O O . ILE A 1 243 ? -8.838 -1.722 16.957 1.00 92.69 243 ILE A O 1
ATOM 2008 N N . TYR A 1 244 ? -10.097 -1.321 15.141 1.00 91.88 244 TYR A N 1
ATOM 2009 C CA . TYR A 1 244 ? -9.076 -0.574 14.414 1.00 91.88 244 TYR A CA 1
ATOM 2010 C C . TYR A 1 244 ? -9.014 0.866 14.930 1.00 91.88 244 TYR A C 1
ATOM 2012 O O . TYR A 1 244 ? -10.045 1.518 15.092 1.00 91.88 244 TYR A O 1
ATOM 2020 N N . LEU A 1 245 ? -7.803 1.332 15.248 1.00 89.62 245 LEU A N 1
ATOM 2021 C CA . LEU A 1 245 ? -7.563 2.689 15.754 1.00 89.62 245 LEU A CA 1
ATOM 2022 C C . LEU A 1 245 ? -7.361 3.732 14.652 1.00 89.62 245 LEU A C 1
ATOM 2024 O O . LEU A 1 245 ? -7.472 4.924 14.923 1.00 89.62 245 LEU A O 1
ATOM 2028 N N . SER A 1 246 ? -7.043 3.276 13.449 1.00 88.69 246 SER A N 1
ATOM 2029 C CA . SER A 1 246 ? -6.903 4.077 12.240 1.00 88.69 246 SER A CA 1
ATOM 2030 C C . SER A 1 246 ? -7.522 3.319 11.072 1.00 88.69 246 SER A C 1
ATOM 2032 O O . SER A 1 246 ? -7.860 2.134 11.202 1.00 88.69 246 SER A O 1
ATOM 2034 N N . ASP A 1 247 ? -7.616 3.962 9.915 1.00 88.81 247 ASP A N 1
ATOM 2035 C CA . ASP A 1 247 ? -7.786 3.217 8.677 1.00 88.81 247 ASP A CA 1
ATOM 2036 C C . ASP A 1 247 ? -6.623 2.235 8.434 1.00 88.81 247 ASP A C 1
ATOM 2038 O O . ASP A 1 247 ? -5.550 2.299 9.046 1.00 88.81 247 ASP A O 1
ATOM 2042 N N . ASP A 1 248 ? -6.890 1.242 7.591 1.00 92.31 248 ASP A N 1
ATOM 2043 C CA . ASP A 1 248 ? -5.918 0.224 7.208 1.00 92.31 248 ASP A CA 1
ATOM 2044 C C . ASP A 1 248 ? -6.263 -0.310 5.814 1.00 92.31 248 ASP A C 1
ATOM 2046 O O . ASP A 1 248 ? -7.375 -0.127 5.309 1.00 92.31 248 ASP A O 1
ATOM 2050 N N . SER A 1 249 ? -5.313 -0.987 5.179 1.00 93.56 249 SER A N 1
ATOM 2051 C CA . SER A 1 249 ? -5.554 -1.618 3.888 1.00 93.56 249 SER A CA 1
ATOM 2052 C C . SER A 1 249 ? -6.392 -2.892 4.034 1.00 93.56 249 SER A C 1
ATOM 2054 O O . SER A 1 249 ? -6.250 -3.659 4.992 1.00 93.56 249 SER A O 1
ATOM 2056 N N . VAL A 1 250 ? -7.219 -3.182 3.027 1.00 95.06 250 VAL A N 1
ATOM 2057 C CA . VAL A 1 250 ? -7.958 -4.454 2.923 1.00 95.06 250 VAL A CA 1
ATOM 2058 C C . VAL A 1 250 ? -7.005 -5.652 2.990 1.00 95.06 250 VAL A C 1
ATOM 2060 O O . VAL A 1 250 ? -7.305 -6.644 3.649 1.00 95.06 250 VAL A O 1
ATOM 2063 N N . VAL A 1 251 ? -5.821 -5.546 2.379 1.00 91.56 251 VAL A N 1
ATOM 2064 C CA . VAL A 1 251 ? -4.802 -6.606 2.404 1.00 91.56 251 VAL A CA 1
ATOM 2065 C C . VAL A 1 251 ? -4.303 -6.869 3.825 1.00 91.56 251 VAL A C 1
ATOM 2067 O O . VAL A 1 251 ? -4.238 -8.026 4.245 1.00 91.56 251 VAL A O 1
ATOM 2070 N N . ASN A 1 252 ? -3.990 -5.823 4.595 1.00 90.12 252 ASN A N 1
ATOM 2071 C CA . ASN A 1 252 ? -3.572 -5.983 5.989 1.00 90.12 252 ASN A CA 1
ATOM 2072 C C . ASN A 1 252 ? -4.681 -6.605 6.837 1.00 90.12 252 ASN A C 1
ATOM 2074 O O . ASN A 1 252 ? -4.410 -7.522 7.614 1.00 90.12 252 ASN A O 1
ATOM 2078 N N . TYR A 1 253 ? -5.930 -6.174 6.640 1.00 91.19 253 TYR A N 1
ATOM 2079 C CA . TYR A 1 253 ? -7.085 -6.791 7.284 1.00 91.19 253 TYR A CA 1
ATOM 2080 C C . TYR A 1 253 ? -7.165 -8.297 6.981 1.00 91.19 253 TYR A C 1
ATOM 2082 O O . TYR A 1 253 ? -7.258 -9.106 7.903 1.00 91.19 253 TYR A O 1
ATOM 2090 N N . GLU A 1 254 ? -7.065 -8.703 5.713 1.00 91.00 254 GLU A N 1
ATOM 2091 C CA . GLU A 1 254 ? -7.120 -10.116 5.318 1.00 91.00 254 GLU A CA 1
ATOM 2092 C C . GLU A 1 254 ? -5.970 -10.937 5.912 1.00 91.00 254 GLU A C 1
ATOM 2094 O O . GLU A 1 254 ? -6.166 -12.075 6.346 1.00 91.00 254 GLU A O 1
ATOM 2099 N N . VAL A 1 255 ? -4.764 -10.369 5.959 1.00 88.25 255 VAL A N 1
ATOM 2100 C CA . VAL A 1 255 ? -3.603 -10.996 6.603 1.00 88.25 255 VAL A CA 1
ATOM 2101 C C . VAL A 1 255 ? -3.832 -11.139 8.107 1.00 88.25 255 VAL A C 1
ATOM 2103 O O . VAL A 1 255 ? -3.492 -12.174 8.680 1.00 88.25 255 VAL A O 1
ATOM 2106 N N . ASN A 1 256 ? -4.423 -10.137 8.755 1.00 84.44 256 ASN A N 1
ATOM 2107 C CA . ASN A 1 256 ? -4.769 -10.206 10.170 1.00 84.44 256 ASN A CA 1
ATOM 2108 C C . ASN A 1 256 ? -5.811 -11.302 10.429 1.00 84.44 256 ASN A C 1
ATOM 2110 O O . ASN A 1 256 ? -5.625 -12.080 11.359 1.00 84.44 256 ASN A O 1
ATOM 2114 N N . MET A 1 257 ? -6.834 -11.426 9.577 1.00 83.12 257 MET A N 1
ATOM 2115 C CA . MET A 1 257 ? -7.861 -12.472 9.694 1.00 83.12 257 MET A CA 1
ATOM 2116 C C . MET A 1 257 ? -7.310 -13.882 9.468 1.00 83.12 257 MET A C 1
ATOM 2118 O O . MET A 1 257 ? -7.731 -14.813 10.142 1.00 83.12 257 MET A O 1
ATOM 2122 N N . LYS A 1 258 ? -6.354 -14.062 8.550 1.00 85.00 258 LYS A N 1
ATOM 2123 C CA . LYS A 1 258 ? -5.718 -15.372 8.310 1.00 85.00 258 LYS A CA 1
ATOM 2124 C C . LYS A 1 258 ? -4.817 -15.830 9.459 1.00 85.00 258 LYS A C 1
ATOM 2126 O O . LYS A 1 258 ? -4.579 -17.024 9.596 1.00 85.00 258 LYS A O 1
ATOM 2131 N N . ASN A 1 259 ? -4.274 -14.886 10.225 1.00 77.62 259 ASN A N 1
ATOM 2132 C CA . ASN A 1 259 ? -3.339 -15.150 11.321 1.00 77.62 259 ASN A CA 1
ATOM 2133 C C . ASN A 1 259 ? -4.000 -15.142 12.712 1.00 77.62 259 ASN A C 1
ATOM 2135 O O . ASN A 1 259 ? -3.291 -15.306 13.709 1.00 77.62 259 ASN A O 1
ATOM 2139 N N . ALA A 1 260 ? -5.306 -14.879 12.774 1.00 69.50 260 ALA A N 1
ATOM 2140 C CA . ALA A 1 260 ? -6.134 -14.951 13.975 1.00 69.50 260 ALA A CA 1
ATOM 2141 C C . ALA A 1 260 ? -6.509 -16.404 14.303 1.00 69.50 260 ALA A C 1
ATOM 2143 O O . ALA A 1 260 ? -6.467 -16.753 15.506 1.00 69.50 260 ALA A O 1
#

Radius of gyration: 26.93 Å; Cα contacts (8 Å, |Δi|>4): 382; chains: 1; bounding box: 71×61×55 Å

Secondary structure (DSSP, 8-state):
-EE-TTT--EESS--B-TTS-BHHHHHHHHHHHHHHS------------------EEEEEEEETTT--EEEEEEEETTTTTS--TT-HHHHHHHHHS-EEEEEEEEEE-HHHHHHHHHHHHHHHHHH-------SS--TT-SS--S-SBPTTSPPP-TT---EEEPBHHHHHHH----EEPPP--GGGGGEEEEE-----HHHHHHTSTT-HHHHHHHHHHHHHHTTPEEPS-TT-TT--EEEESS-EEHHHHHHHHHT-

pLDDT: mean 87.31, std 15.53, range [33.25, 98.44]

Mean predicted aligned error: 12.18 Å

Foldseek 3Di:
DQAAPPPRDDDPPFDDPPVSHGPVVVVVVVVVVVVPPDPDPPDPDPDPPPPQQLQKFKKFKAQPVPRFTAEIDIDGDCVQVDDDPPLVLVVVLVVVGPIDMDTPTGSGDPVVRVVVSQVVLQCCQAPHPHQYSDPDHDPPHPHDSFQDFDPQFDDFAAQDDGWQGATNSCCVRVVDGTGHDDDDDLVLQQEEEEDDDDADPRCCCGHVVVPLVVVVVVVVVVSVVSNHHYDPDLQPPPRSYYHYSHHHHPVVVVVSVVND

Sequence (260 aa):
MTKCLICGKKGFFLRVNQEGICFTCESKNSSLLYRNNIQIEETNRKNPLTSLNNDYYVYAWKIKDTGEIFYIGKGKGDRAYSKHDRAYEAEKIRAQYETVIEILKDNSPEEEVLDYESIEIKRILNETTHRLTNRIIPFDIKRDNGYGPALSTPTYKFETSPVLFASEIDEHYFKTKYRPFDEVELAMLQKVYFVEGSISQQEATIVYGGEFNKYLSDVQRWLKQINSTILKTRFAKSVTSWIYLSDDSVVNYEVNMKNA

Nearest PDB structures (foldseek):
  4i3l-assembly1_A  TM=3.487E-01  e=8.277E+00  Homo sapiens
  4jg5-assembly1_A  TM=3.030E-01  e=4.949E+00  Parabacteroides distasonis ATCC 8503